Protein AF-A0A952A5R3-F1 (afdb_monomer)

Sequence (188 aa):
AKGGTLPVLATLTRREAAPGATFRYRTPIADAAAWVLRRATGRSLASLVAEHVWEPAGCGDPAHFLLDTGGHEIAGSGLNATARDLARLARFVMAGGPVAEALIAGGDRALFAAGAAGMRPDHSYRGFWWVDHAPPALMAMGVYGQRLHIEPESDLAIIRLASTPLPSNIAGEPLHARAFAALRAHLG

Mean predicted aligned error: 3.86 Å

Solvent-accessible surface area (backbone atoms only — not comparable to full-atom values): 10786 Å² total; per-residue (Å²): 96,90,60,13,67,63,63,60,58,71,67,63,86,77,72,96,66,63,90,87,68,54,39,76,95,55,58,67,56,42,35,51,52,44,50,50,52,26,70,76,67,77,45,56,62,68,59,51,43,37,66,75,45,36,52,76,27,64,41,79,74,89,62,47,62,41,60,37,77,50,73,44,66,35,60,57,78,23,72,45,70,54,66,67,38,53,47,30,44,47,51,43,48,58,74,43,55,76,67,36,51,51,43,74,70,34,32,62,45,67,37,26,42,74,40,45,64,88,76,56,82,67,32,21,53,33,99,87,28,41,21,41,64,82,72,60,29,45,32,43,80,42,56,15,54,27,36,42,38,37,25,63,91,72,77,41,71,49,73,39,85,58,79,52,95,51,85,47,55,74,86,48,46,71,56,51,53,53,53,50,52,52,50,48,71,71,78,110

Structure (mmCIF, N/CA/C/O backbone):
data_AF-A0A952A5R3-F1
#
_entry.id   AF-A0A952A5R3-F1
#
loop_
_atom_site.group_PDB
_atom_site.id
_atom_site.type_symbol
_atom_site.label_atom_id
_atom_site.label_alt_id
_atom_site.label_comp_id
_atom_site.label_asym_id
_atom_site.label_entity_id
_atom_site.label_seq_id
_atom_site.pdbx_PDB_ins_code
_atom_site.Cartn_x
_atom_site.Cartn_y
_atom_site.Cartn_z
_atom_site.occupancy
_atom_site.B_iso_or_equiv
_atom_site.auth_seq_id
_atom_site.auth_comp_id
_atom_site.auth_asym_id
_atom_site.auth_atom_id
_atom_site.pdbx_PDB_model_num
ATOM 1 N N . ALA A 1 1 ? -2.919 -2.960 21.590 1.00 66.81 1 ALA A N 1
ATOM 2 C CA . ALA A 1 1 ? -3.204 -2.194 22.824 1.00 66.81 1 ALA A CA 1
ATOM 3 C C . ALA A 1 1 ? -4.673 -2.362 23.167 1.00 66.81 1 ALA A C 1
ATOM 5 O O . ALA A 1 1 ? -5.442 -2.501 22.233 1.00 66.81 1 ALA A O 1
ATOM 6 N N . LYS A 1 2 ? -5.074 -2.368 24.446 1.00 80.31 2 LYS A N 1
ATOM 7 C CA . LYS A 1 2 ? -6.486 -2.558 24.833 1.00 80.31 2 LYS A CA 1
ATOM 8 C C . LYS A 1 2 ? -7.389 -1.576 24.069 1.00 80.31 2 LYS A C 1
ATOM 10 O O . LYS A 1 2 ? -7.146 -0.375 24.109 1.00 80.31 2 LYS A O 1
ATOM 15 N N . GLY A 1 3 ? -8.394 -2.097 23.365 1.00 84.38 3 GLY A N 1
ATOM 16 C CA . GLY A 1 3 ? -9.291 -1.293 22.526 1.00 84.38 3 GLY A CA 1
ATOM 17 C C . GLY A 1 3 ? -8.767 -0.962 21.121 1.00 84.38 3 GLY A C 1
ATOM 18 O O . GLY A 1 3 ? -9.439 -0.236 20.398 1.00 84.38 3 GLY A O 1
ATOM 19 N N . GLY A 1 4 ? -7.609 -1.495 20.720 1.00 88.31 4 GLY A N 1
ATOM 20 C CA . GLY A 1 4 ? -7.095 -1.383 19.354 1.00 88.31 4 GLY A CA 1
ATOM 21 C C . GLY A 1 4 ? -6.003 -0.332 19.147 1.00 88.31 4 GLY A C 1
ATOM 22 O O . GLY A 1 4 ? -5.417 0.172 20.108 1.00 88.31 4 GLY A O 1
ATOM 23 N N . THR A 1 5 ? -5.696 -0.019 17.885 1.00 87.94 5 THR A N 1
ATOM 24 C CA . THR A 1 5 ? -4.673 0.987 17.516 1.00 87.94 5 THR A CA 1
ATOM 25 C C . THR A 1 5 ? -5.172 2.418 17.736 1.00 87.94 5 THR A C 1
ATOM 27 O O . THR A 1 5 ? -4.411 3.295 18.151 1.00 87.94 5 THR A O 1
ATOM 30 N N . LEU A 1 6 ? -6.466 2.664 17.518 1.00 86.94 6 LEU A N 1
ATOM 31 C CA . LEU A 1 6 ? -7.051 4.005 17.565 1.00 86.94 6 LEU A CA 1
ATOM 32 C C . LEU A 1 6 ? -6.909 4.709 18.929 1.00 86.94 6 LEU A C 1
ATOM 34 O O . LEU A 1 6 ? -6.484 5.867 18.929 1.00 86.94 6 LEU A O 1
ATOM 38 N N . PRO A 1 7 ? -7.196 4.072 20.087 1.00 90.06 7 PRO A N 1
ATOM 39 C CA . PRO A 1 7 ? -7.012 4.731 21.379 1.00 90.06 7 PRO A CA 1
ATOM 40 C C . PRO A 1 7 ? -5.574 5.203 21.598 1.00 90.06 7 PRO A C 1
ATOM 42 O O . PRO A 1 7 ? -5.361 6.274 22.152 1.00 90.06 7 PRO A O 1
ATOM 45 N N . VAL A 1 8 ? -4.587 4.443 21.113 1.00 90.06 8 VAL A N 1
ATOM 46 C CA . VAL A 1 8 ? -3.170 4.818 21.207 1.00 90.06 8 VAL A CA 1
ATOM 47 C C . VAL A 1 8 ? -2.876 6.023 20.323 1.00 90.06 8 VAL A C 1
ATOM 49 O O . VAL A 1 8 ? -2.263 6.979 20.792 1.00 90.06 8 VAL A O 1
ATOM 52 N N . LEU A 1 9 ? -3.357 6.022 19.076 1.00 88.94 9 LEU A N 1
ATOM 53 C CA . LEU A 1 9 ? -3.197 7.157 18.164 1.00 88.94 9 LEU A CA 1
ATOM 54 C C . LEU A 1 9 ? -3.800 8.445 18.732 1.00 88.94 9 LEU A C 1
ATOM 56 O O . LEU A 1 9 ? -3.192 9.503 18.606 1.00 88.94 9 LEU A O 1
ATOM 60 N N . ALA A 1 10 ? -4.942 8.351 19.415 1.00 88.81 10 ALA A N 1
ATOM 61 C CA . ALA A 1 10 ? -5.590 9.491 20.059 1.00 88.81 10 ALA A CA 1
ATOM 62 C C . ALA A 1 10 ? -4.768 10.102 21.211 1.00 88.81 10 ALA A C 1
ATOM 64 O O . ALA A 1 10 ? -4.953 11.273 21.533 1.00 88.81 10 ALA A O 1
ATOM 65 N N . THR A 1 11 ? -3.838 9.351 21.815 1.00 92.00 11 THR A N 1
ATOM 66 C CA . THR A 1 11 ? -2.936 9.886 22.854 1.00 92.00 11 THR A CA 1
ATOM 67 C C . THR A 1 11 ? -1.727 10.645 22.298 1.00 92.00 11 THR A C 1
ATOM 69 O O . THR A 1 11 ? -1.002 11.290 23.058 1.00 92.00 11 THR A O 1
ATOM 72 N N . LEU A 1 12 ? -1.484 10.593 20.984 1.00 90.81 12 LEU A N 1
ATOM 73 C CA . LEU A 1 12 ? -0.344 11.261 20.360 1.00 90.81 12 LEU A CA 1
ATOM 74 C C . LEU A 1 12 ? -0.614 12.765 20.224 1.00 90.81 12 LEU A C 1
ATOM 76 O O . LEU A 1 12 ? -1.294 13.215 19.307 1.00 90.81 12 LEU A O 1
ATOM 80 N N . THR A 1 13 ? -0.039 13.560 21.126 1.00 91.88 13 THR A N 1
ATOM 81 C CA . THR A 1 13 ? -0.240 15.022 21.178 1.00 91.88 13 THR A CA 1
ATOM 82 C C . THR A 1 13 ? 0.915 15.833 20.593 1.00 91.88 13 THR A C 1
ATOM 84 O O . THR A 1 13 ? 0.794 17.043 20.408 1.00 91.88 13 THR A O 1
ATOM 87 N N . ARG A 1 14 ? 2.046 15.188 20.283 1.00 92.62 14 ARG A N 1
ATOM 88 C CA . ARG A 1 14 ? 3.244 15.840 19.737 1.00 92.62 14 ARG A CA 1
ATOM 89 C C . ARG A 1 14 ? 3.467 15.448 18.283 1.00 92.62 14 ARG A C 1
ATOM 91 O O . ARG A 1 14 ? 3.357 14.279 17.919 1.00 92.62 14 ARG A O 1
ATOM 98 N N . ARG A 1 15 ? 3.834 16.432 17.462 1.00 89.81 15 ARG A N 1
ATOM 99 C CA . ARG A 1 15 ? 4.236 16.235 16.066 1.00 89.81 15 ARG A CA 1
ATOM 100 C C . ARG A 1 15 ? 5.755 16.326 15.971 1.00 89.81 15 ARG A C 1
ATOM 102 O O . ARG A 1 15 ? 6.342 17.236 16.540 1.00 89.81 15 ARG A O 1
ATOM 109 N N . GLU A 1 16 ? 6.369 15.388 15.253 1.00 88.69 16 GLU A N 1
ATOM 110 C CA . GLU A 1 16 ? 7.807 15.439 14.932 1.00 88.69 16 GLU A CA 1
ATOM 111 C C . GLU A 1 16 ? 8.102 16.570 13.934 1.00 88.69 16 GLU A C 1
ATOM 113 O O . GLU A 1 16 ? 9.114 17.248 14.051 1.00 88.69 16 GLU A O 1
ATOM 118 N N . ALA A 1 17 ? 7.196 16.794 12.976 1.00 90.06 17 ALA A N 1
ATOM 119 C CA . ALA A 1 17 ? 7.296 17.831 11.953 1.00 90.06 17 ALA A CA 1
ATOM 120 C C . ALA A 1 17 ? 5.899 18.301 11.506 1.00 90.06 17 ALA A C 1
ATOM 122 O O . ALA A 1 17 ? 4.886 17.646 11.786 1.00 90.06 17 ALA A O 1
ATOM 123 N N . ALA A 1 18 ? 5.839 19.432 10.798 1.00 92.19 18 ALA A N 1
ATOM 124 C CA . ALA A 1 18 ? 4.610 19.904 10.166 1.00 92.19 18 ALA A CA 1
ATOM 125 C C . ALA A 1 18 ? 4.124 18.923 9.072 1.00 92.19 18 ALA A C 1
ATOM 127 O O . ALA A 1 18 ? 4.949 18.258 8.435 1.00 92.19 18 ALA A O 1
ATOM 128 N N . PRO A 1 19 ? 2.801 18.812 8.827 1.00 90.75 19 PRO A N 1
ATOM 129 C CA . PRO A 1 19 ? 2.280 18.040 7.701 1.00 90.75 19 PRO A CA 1
ATOM 130 C C . PRO A 1 19 ? 2.924 18.474 6.382 1.00 90.75 19 PRO A C 1
ATOM 132 O O . PRO A 1 19 ? 3.017 19.665 6.106 1.00 90.75 19 PRO A O 1
ATOM 135 N N . GLY A 1 20 ? 3.376 17.506 5.585 1.00 90.19 20 GLY A N 1
ATOM 136 C CA . GLY A 1 20 ? 4.021 17.773 4.298 1.00 90.19 20 GLY A CA 1
ATOM 137 C C . GLY A 1 20 ? 5.481 18.226 4.378 1.00 90.19 20 GLY A C 1
ATOM 138 O O . GLY A 1 20 ? 6.060 18.479 3.337 1.00 90.19 20 GLY A O 1
ATOM 139 N N . ALA A 1 21 ? 6.102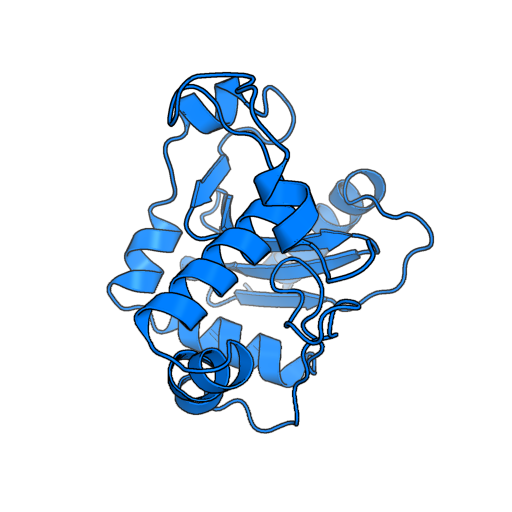 18.305 5.561 1.00 91.75 21 ALA A N 1
ATOM 140 C CA . ALA A 1 21 ? 7.500 18.743 5.674 1.00 91.75 21 ALA A CA 1
ATOM 141 C C . ALA A 1 21 ? 8.532 17.636 5.381 1.00 91.75 21 ALA A C 1
ATOM 143 O O . ALA A 1 21 ? 9.646 17.922 4.955 1.00 91.75 21 ALA A O 1
ATOM 144 N N . THR A 1 22 ? 8.203 16.369 5.646 1.00 90.94 22 THR A N 1
ATOM 145 C CA . THR A 1 22 ? 9.102 15.230 5.407 1.00 90.94 22 THR A CA 1
ATOM 146 C C . THR A 1 22 ? 8.314 13.931 5.270 1.00 90.94 22 THR A C 1
ATOM 148 O O . THR A 1 22 ? 7.238 13.781 5.860 1.00 90.94 22 THR A O 1
ATOM 151 N N . PHE A 1 23 ? 8.847 12.974 4.513 1.00 92.25 23 PHE A N 1
ATOM 152 C CA . PHE A 1 23 ? 8.293 11.628 4.439 1.00 92.25 23 PHE A CA 1
ATOM 153 C C . PHE A 1 23 ? 8.737 10.758 5.628 1.00 92.25 23 PHE A C 1
ATOM 155 O O . PHE A 1 23 ? 9.918 10.656 5.953 1.00 92.25 23 PHE A O 1
ATOM 162 N N . ARG A 1 24 ? 7.785 10.061 6.257 1.00 91.62 24 ARG A N 1
ATOM 163 C CA . ARG A 1 24 ? 8.054 9.026 7.266 1.00 91.62 24 ARG A CA 1
ATOM 164 C C . ARG A 1 24 ? 7.069 7.882 7.093 1.00 91.62 24 ARG A C 1
ATOM 166 O O . ARG A 1 24 ? 5.867 8.069 7.279 1.00 91.62 24 ARG A O 1
ATOM 173 N N . TYR A 1 25 ? 7.575 6.687 6.803 1.00 91.69 25 TYR A N 1
ATOM 174 C CA . TYR A 1 25 ? 6.736 5.496 6.782 1.00 91.69 25 TYR A CA 1
ATOM 175 C C . TYR A 1 25 ? 6.313 5.126 8.207 1.00 91.69 25 TYR A C 1
ATOM 177 O O . TYR A 1 25 ? 7.153 4.880 9.074 1.00 91.69 25 TYR A O 1
ATOM 185 N N . ARG A 1 26 ? 5.003 5.093 8.459 1.00 91.94 26 ARG A N 1
ATOM 186 C CA . ARG A 1 26 ? 4.422 4.706 9.748 1.00 91.94 26 ARG A CA 1
ATOM 187 C C . ARG A 1 26 ? 3.173 3.872 9.497 1.00 91.94 26 ARG A C 1
ATOM 189 O O . ARG A 1 26 ? 2.146 4.420 9.104 1.00 91.94 26 ARG A O 1
ATOM 196 N N . THR A 1 27 ? 3.247 2.569 9.769 1.00 92.75 27 THR A N 1
ATOM 197 C CA . THR A 1 27 ? 2.128 1.624 9.590 1.00 92.75 27 THR A CA 1
ATOM 198 C C . THR A 1 27 ? 0.797 2.125 10.174 1.00 92.75 27 THR A C 1
ATOM 200 O O . THR A 1 27 ? -0.202 2.057 9.459 1.00 92.75 27 THR A O 1
ATOM 203 N N . PRO A 1 28 ? 0.749 2.734 11.381 1.00 92.94 28 PRO A N 1
ATOM 204 C CA . PRO A 1 28 ? -0.518 3.193 11.960 1.00 92.94 28 PRO A CA 1
ATOM 205 C C . PRO A 1 28 ? -1.239 4.306 11.180 1.00 92.94 28 PRO A C 1
ATOM 207 O O . PRO A 1 28 ? -2.403 4.583 11.456 1.00 92.94 28 PRO A O 1
ATOM 210 N N . ILE A 1 29 ? -0.585 4.960 10.207 1.00 93.69 29 ILE A N 1
ATOM 211 C CA . ILE A 1 29 ? -1.252 5.933 9.324 1.00 93.69 29 ILE A CA 1
ATOM 212 C C . ILE A 1 29 ? -2.307 5.236 8.452 1.00 93.69 29 ILE A C 1
ATOM 214 O O . ILE A 1 29 ? -3.365 5.815 8.210 1.00 93.69 29 ILE A O 1
ATOM 218 N N . ALA A 1 30 ? -2.061 3.994 8.022 1.00 95.75 30 ALA A N 1
ATOM 219 C CA . ALA A 1 30 ? -3.050 3.214 7.279 1.00 95.75 30 ALA A CA 1
ATOM 220 C C . ALA A 1 30 ? -4.274 2.889 8.153 1.00 95.75 30 ALA A C 1
ATOM 222 O O . ALA A 1 30 ? -5.407 3.040 7.702 1.00 95.75 30 ALA A O 1
ATOM 223 N N . ASP A 1 31 ? -4.057 2.537 9.424 1.00 95.00 31 ASP A N 1
ATOM 224 C CA . ASP A 1 31 ? -5.147 2.278 10.375 1.00 95.00 31 ASP A CA 1
ATOM 225 C C . ASP A 1 31 ? -5.967 3.551 10.652 1.00 95.00 31 ASP A C 1
ATOM 227 O O . ASP A 1 31 ? -7.197 3.510 10.702 1.00 95.00 31 ASP A O 1
ATOM 231 N N . ALA A 1 32 ? -5.308 4.711 10.762 1.00 94.56 32 ALA A N 1
ATOM 232 C CA . ALA A 1 32 ? -5.989 6.000 10.886 1.00 94.56 32 ALA A CA 1
ATOM 233 C C . ALA A 1 32 ? -6.840 6.328 9.645 1.00 94.56 32 ALA A C 1
ATOM 235 O O . ALA A 1 32 ? -7.977 6.781 9.783 1.00 94.56 32 ALA A O 1
ATOM 236 N N . ALA A 1 33 ? -6.320 6.076 8.439 1.00 95.94 33 ALA A N 1
ATOM 237 C CA . ALA A 1 33 ? -7.057 6.280 7.191 1.00 95.94 33 ALA A CA 1
ATOM 238 C C . ALA A 1 33 ? -8.279 5.353 7.092 1.00 95.94 33 ALA A C 1
ATOM 240 O O . ALA A 1 33 ? -9.376 5.810 6.769 1.00 95.94 33 ALA A O 1
ATOM 241 N N . ALA A 1 34 ? -8.125 4.075 7.449 1.00 95.62 34 ALA A N 1
ATOM 242 C CA . ALA A 1 34 ? -9.242 3.141 7.538 1.00 95.62 34 ALA A CA 1
ATOM 243 C C . ALA A 1 34 ? -10.296 3.603 8.550 1.00 95.62 34 ALA A C 1
ATOM 245 O O . ALA A 1 34 ? -11.493 3.522 8.278 1.00 95.62 34 ALA A O 1
ATOM 246 N N . TRP A 1 35 ? -9.879 4.150 9.693 1.00 94.12 35 TRP A N 1
ATOM 247 C CA . TRP A 1 35 ? -10.816 4.706 10.662 1.00 94.12 35 TRP A CA 1
ATOM 248 C C . TRP A 1 35 ? -11.599 5.904 10.108 1.00 94.12 35 TRP A C 1
ATOM 250 O O . TRP A 1 35 ? -12.815 5.967 10.297 1.00 94.12 35 TRP A O 1
ATOM 260 N N . VAL A 1 36 ? -10.946 6.813 9.374 1.00 95.88 36 VAL A N 1
ATOM 261 C CA . VAL A 1 36 ? -11.625 7.924 8.682 1.00 95.88 36 VAL A CA 1
ATOM 262 C C . VAL A 1 36 ? -12.672 7.395 7.702 1.00 95.88 36 VAL A C 1
ATOM 264 O O . VAL A 1 36 ? -13.814 7.847 7.748 1.00 95.88 36 VAL A O 1
ATOM 267 N N . LEU A 1 37 ? -12.328 6.400 6.879 1.00 96.75 37 LEU A N 1
ATOM 268 C CA . LEU A 1 37 ? -13.266 5.767 5.946 1.00 96.75 37 LEU A CA 1
ATOM 269 C C . LEU A 1 37 ? -14.470 5.164 6.673 1.00 96.75 37 LEU A C 1
ATOM 271 O O . LEU A 1 37 ? -15.614 5.438 6.310 1.00 96.75 37 LEU A O 1
ATOM 275 N N . ARG A 1 38 ? -14.230 4.402 7.745 1.00 95.00 38 ARG A N 1
ATOM 276 C CA . ARG A 1 38 ? -15.299 3.809 8.558 1.00 95.00 38 ARG A CA 1
ATOM 277 C C . ARG A 1 38 ? -16.218 4.876 9.150 1.00 95.00 38 ARG A C 1
ATOM 279 O O . ARG A 1 38 ? -17.435 4.733 9.111 1.00 95.00 38 ARG A O 1
ATOM 286 N N . ARG A 1 39 ? -15.656 5.964 9.687 1.00 95.19 39 ARG A N 1
ATOM 287 C CA . ARG A 1 39 ? -16.431 7.070 10.275 1.00 95.19 39 ARG A CA 1
ATOM 288 C C . ARG A 1 39 ? -17.225 7.855 9.236 1.00 95.19 39 ARG A C 1
ATOM 290 O O . ARG A 1 39 ? -18.342 8.255 9.540 1.00 95.19 39 ARG A O 1
ATOM 297 N N . ALA A 1 40 ? -16.658 8.078 8.055 1.00 98.25 40 ALA A N 1
ATOM 298 C CA . ALA A 1 40 ? -17.299 8.834 6.985 1.00 98.25 40 ALA A CA 1
ATOM 299 C C . ALA A 1 40 ? -18.433 8.053 6.305 1.00 98.25 40 ALA A C 1
ATOM 301 O O . ALA A 1 40 ? -19.407 8.652 5.863 1.00 98.25 40 ALA A O 1
ATOM 302 N N . THR A 1 41 ? -18.312 6.726 6.224 1.00 97.88 41 THR A N 1
ATOM 303 C CA . THR A 1 41 ? -19.250 5.870 5.475 1.00 97.88 41 THR A CA 1
ATOM 304 C C . THR A 1 41 ? -20.206 5.074 6.361 1.00 97.88 41 THR A C 1
ATOM 306 O O . THR A 1 41 ? -21.212 4.574 5.871 1.00 97.88 41 THR A O 1
ATOM 309 N N . GLY A 1 42 ? -19.888 4.893 7.647 1.00 97.38 42 GLY A N 1
ATOM 310 C CA . GLY A 1 42 ? -20.604 3.971 8.534 1.00 97.38 42 GLY A CA 1
ATOM 311 C C . GLY A 1 42 ? -20.360 2.487 8.225 1.00 97.38 42 GLY A C 1
ATOM 312 O O . GLY A 1 42 ? -21.008 1.628 8.818 1.00 97.38 42 GLY A O 1
ATOM 313 N N . ARG A 1 43 ? -19.437 2.170 7.311 1.00 97.75 43 ARG A N 1
ATOM 314 C CA . ARG A 1 43 ? -19.169 0.812 6.820 1.00 97.75 43 ARG A CA 1
ATOM 315 C C . ARG A 1 43 ? -17.844 0.269 7.335 1.00 97.75 43 ARG A C 1
ATOM 317 O O . ARG A 1 43 ? -16.966 1.032 7.723 1.00 97.75 43 ARG A O 1
ATOM 324 N N . SER A 1 44 ? -17.686 -1.055 7.342 1.00 96.56 44 SER A N 1
ATOM 325 C CA . SER A 1 44 ? -16.416 -1.702 7.694 1.00 96.56 44 SER A CA 1
ATOM 326 C C . SER A 1 44 ? -15.381 -1.530 6.578 1.00 96.56 44 SER A C 1
ATOM 328 O O . SER A 1 44 ? -15.757 -1.417 5.406 1.00 96.56 44 SER A O 1
ATOM 330 N N . LEU A 1 45 ? -14.084 -1.553 6.914 1.00 97.31 45 LEU A N 1
ATOM 331 C CA . LEU A 1 45 ? -13.030 -1.476 5.898 1.00 97.31 45 LEU A CA 1
ATOM 332 C C . LEU A 1 45 ? -13.131 -2.668 4.945 1.00 97.31 45 LEU A C 1
ATOM 334 O O . LEU A 1 45 ? -13.037 -2.478 3.736 1.00 97.31 45 LEU A O 1
ATOM 338 N N . ALA A 1 46 ? -13.382 -3.868 5.478 1.00 97.31 46 ALA A N 1
ATOM 339 C CA . ALA A 1 46 ? -13.527 -5.071 4.664 1.00 97.31 46 ALA A CA 1
ATOM 340 C C . ALA A 1 46 ? -14.634 -4.910 3.606 1.00 97.31 46 ALA A C 1
ATOM 342 O O . ALA A 1 46 ? -14.424 -5.263 2.451 1.00 97.31 46 ALA A O 1
ATOM 343 N N . SER A 1 47 ? -15.778 -4.314 3.970 1.00 97.44 47 SER A N 1
ATOM 344 C CA . SER A 1 47 ? -16.882 -4.099 3.025 1.00 97.44 47 SER A CA 1
ATOM 345 C C . SER A 1 47 ? -16.563 -3.059 1.947 1.00 97.44 47 SER A C 1
ATOM 347 O O . SER A 1 47 ? -16.994 -3.216 0.811 1.00 97.44 47 SER A O 1
ATOM 349 N N . LEU A 1 48 ? -15.807 -2.010 2.289 1.00 98.12 48 LEU A N 1
ATOM 350 C CA . LEU A 1 48 ? -15.382 -0.988 1.328 1.00 98.12 48 LEU A CA 1
ATOM 351 C C . LEU A 1 48 ? -14.338 -1.545 0.358 1.00 98.12 48 LEU A C 1
ATOM 353 O O . LEU A 1 48 ? -14.401 -1.273 -0.836 1.00 98.12 48 LEU A O 1
ATOM 357 N N . VAL A 1 49 ? -13.390 -2.339 0.864 1.00 97.06 49 VAL A N 1
ATOM 358 C CA . VAL A 1 49 ? -12.393 -3.023 0.033 1.00 97.06 49 VAL A CA 1
ATOM 359 C C . VAL A 1 49 ? -13.068 -4.044 -0.876 1.00 97.06 49 VAL A C 1
ATOM 361 O O . VAL A 1 49 ? -12.711 -4.101 -2.046 1.00 97.06 49 VAL A O 1
ATOM 364 N N . ALA A 1 50 ? -14.050 -4.803 -0.379 1.00 97.44 50 ALA A N 1
ATOM 365 C CA . ALA A 1 50 ? -14.805 -5.753 -1.191 1.00 97.44 50 ALA A CA 1
ATOM 366 C C . ALA A 1 50 ? -15.459 -5.067 -2.402 1.00 97.44 50 ALA A C 1
ATOM 368 O O . ALA A 1 50 ? -15.136 -5.406 -3.536 1.00 97.44 50 ALA A O 1
ATOM 369 N N . GLU A 1 51 ? -16.277 -4.040 -2.159 1.00 97.38 51 GLU A N 1
ATOM 370 C CA . GLU A 1 51 ? -17.050 -3.361 -3.207 1.00 97.38 51 GLU A CA 1
ATOM 371 C C . GLU A 1 51 ? -16.186 -2.553 -4.181 1.00 97.38 51 GLU A C 1
ATOM 373 O O . GLU A 1 51 ? -16.424 -2.565 -5.384 1.00 97.38 51 GLU A O 1
ATOM 378 N N . HIS A 1 52 ? -15.200 -1.805 -3.679 1.00 95.62 52 HIS A N 1
ATOM 379 C CA . HIS A 1 52 ? -14.489 -0.824 -4.507 1.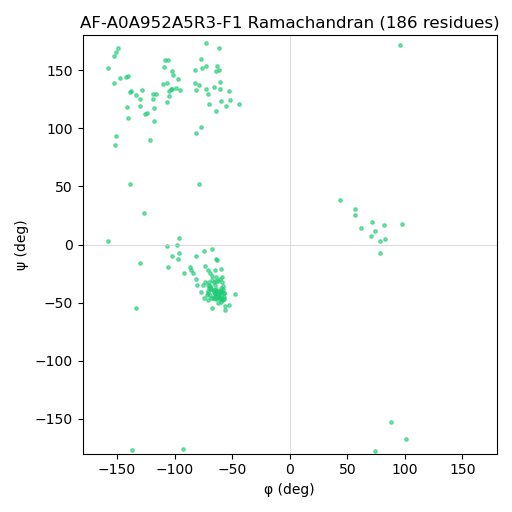00 95.62 52 HIS A CA 1
ATOM 380 C C . HIS A 1 52 ? -13.173 -1.339 -5.090 1.00 95.62 52 HIS A C 1
A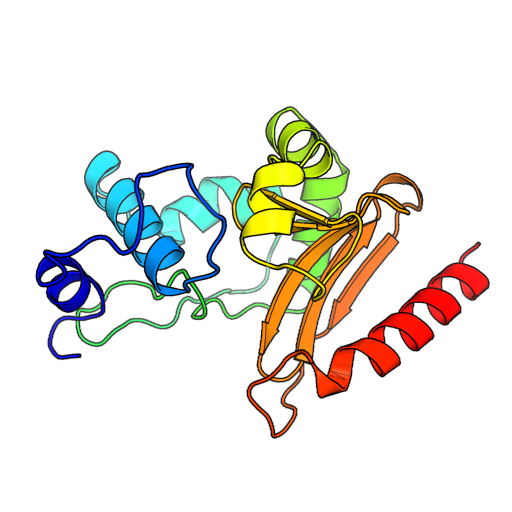TOM 382 O O . HIS A 1 52 ? -12.598 -0.676 -5.952 1.00 95.62 52 HIS A O 1
ATOM 388 N N . VAL A 1 53 ? -12.667 -2.478 -4.611 1.00 95.25 53 VAL A N 1
ATOM 389 C CA . VAL A 1 53 ? -11.357 -3.003 -5.021 1.00 95.25 53 VAL A CA 1
ATOM 390 C C . VAL A 1 53 ? -11.420 -4.490 -5.349 1.00 95.25 53 VAL A C 1
ATOM 392 O O . VAL A 1 53 ? -11.032 -4.874 -6.444 1.00 95.25 53 VAL A O 1
ATOM 395 N N . TRP A 1 54 ? -11.903 -5.329 -4.430 1.00 97.38 54 TRP A N 1
ATOM 396 C CA . TRP A 1 54 ? -11.825 -6.787 -4.548 1.00 97.38 54 TRP A CA 1
ATOM 397 C C . TRP A 1 54 ? -12.699 -7.318 -5.686 1.00 97.38 54 TRP A C 1
ATOM 399 O O . TRP A 1 54 ? -12.197 -7.976 -6.596 1.00 97.38 54 TRP A O 1
ATOM 409 N N . GLU A 1 55 ? -13.990 -6.984 -5.670 1.00 97.12 55 GLU A N 1
ATOM 410 C CA . GLU A 1 55 ? -14.947 -7.415 -6.690 1.00 97.12 55 GLU A CA 1
ATOM 411 C C . GLU A 1 55 ? -14.644 -6.788 -8.064 1.00 97.12 55 GLU A C 1
ATOM 413 O O . GLU A 1 55 ? -14.573 -7.543 -9.036 1.00 97.12 55 GLU A O 1
ATOM 418 N N . PRO A 1 56 ? -14.358 -5.471 -8.192 1.00 96.56 56 PRO A N 1
ATOM 419 C CA . PRO A 1 56 ? -13.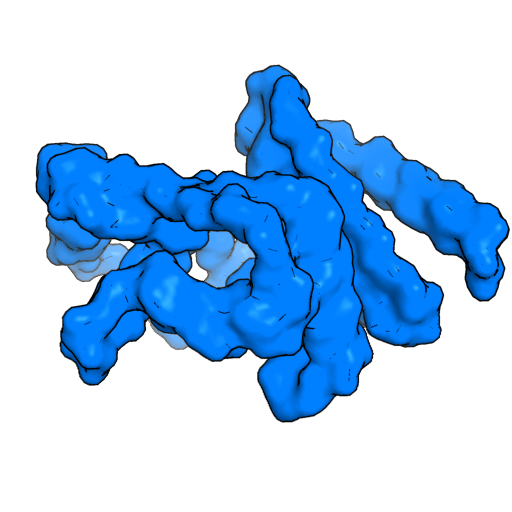979 -4.878 -9.478 1.00 96.56 56 PRO A CA 1
ATOM 420 C C . PRO A 1 56 ? -12.683 -5.443 -10.067 1.00 96.56 56 PRO A C 1
ATOM 422 O O . PRO A 1 56 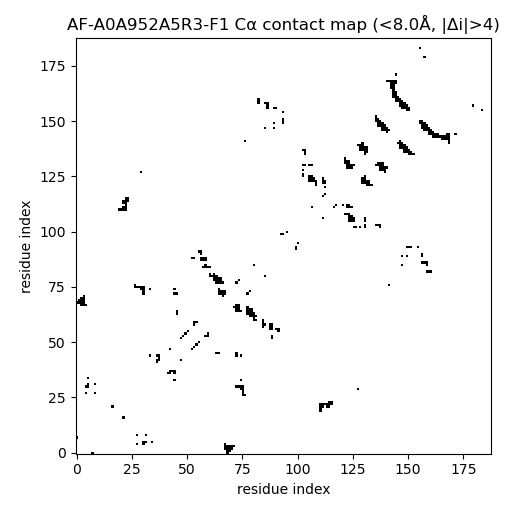? -12.553 -5.528 -11.286 1.00 96.56 56 PRO A O 1
ATOM 425 N N . ALA A 1 57 ? -11.733 -5.863 -9.223 1.00 97.19 57 ALA A N 1
ATOM 426 C CA . ALA A 1 57 ? -10.520 -6.540 -9.675 1.00 97.19 57 ALA A CA 1
ATOM 427 C C . ALA A 1 57 ? -10.765 -7.997 -10.112 1.00 97.19 57 ALA A C 1
ATOM 429 O O . ALA A 1 57 ? -9.847 -8.652 -10.609 1.00 97.19 57 ALA A O 1
ATOM 430 N N . GLY A 1 58 ? -11.981 -8.525 -9.933 1.00 97.88 58 GLY A N 1
ATOM 431 C CA . GLY A 1 58 ? -12.324 -9.913 -10.227 1.00 97.88 58 GLY A CA 1
ATOM 432 C C . GLY A 1 58 ? -11.708 -10.912 -9.245 1.00 97.88 58 GLY A C 1
ATOM 433 O O . GLY A 1 58 ? -11.573 -12.092 -9.582 1.00 97.88 58 GLY A O 1
ATOM 434 N N . CYS A 1 59 ? -11.294 -10.455 -8.059 1.00 98.12 59 CYS A N 1
ATOM 435 C CA . CYS A 1 59 ? -10.810 -11.332 -7.002 1.00 98.12 59 CYS A CA 1
ATOM 436 C C . CYS A 1 59 ? -11.952 -12.225 -6.508 1.00 98.12 59 CYS A C 1
ATOM 438 O O . CYS A 1 59 ? -13.074 -11.760 -6.311 1.00 98.12 59 CYS A O 1
ATOM 440 N N . GLY A 1 60 ? -11.673 -13.516 -6.332 1.00 92.19 60 GLY A N 1
ATOM 441 C CA . GLY A 1 60 ? -12.718 -14.520 -6.103 1.00 92.19 60 GLY A CA 1
ATOM 442 C C . GLY A 1 60 ? -12.481 -15.428 -4.905 1.00 92.19 60 GLY A C 1
ATOM 443 O O . GLY A 1 60 ? -13.422 -16.079 -4.453 1.00 92.19 60 GLY A O 1
ATOM 444 N N . ASP A 1 61 ? -11.256 -15.479 -4.380 1.00 95.56 61 ASP A N 1
ATOM 445 C CA . ASP A 1 61 ? -10.963 -16.239 -3.174 1.00 95.56 61 ASP A CA 1
ATOM 446 C C . ASP A 1 61 ? -11.339 -15.405 -1.930 1.00 95.56 61 ASP A C 1
ATOM 448 O O . ASP A 1 61 ? -11.256 -14.167 -1.940 1.00 95.56 61 ASP A O 1
ATOM 452 N N . PRO A 1 62 ? -11.730 -16.053 -0.817 1.00 93.50 62 PRO A N 1
ATOM 453 C CA . PRO A 1 62 ? -11.942 -15.353 0.442 1.00 93.50 62 PRO A CA 1
ATOM 454 C C . PRO A 1 62 ? -10.664 -14.652 0.924 1.00 93.50 62 PRO A C 1
ATOM 456 O O . PRO A 1 62 ? -9.637 -15.291 1.164 1.00 93.50 62 PRO A O 1
ATOM 459 N N . ALA A 1 63 ? -10.756 -13.342 1.142 1.00 96.69 63 ALA A N 1
ATOM 460 C CA . ALA A 1 63 ? -9.741 -12.545 1.821 1.00 96.69 63 ALA A CA 1
ATOM 461 C C . ALA A 1 63 ? -10.235 -12.108 3.201 1.00 96.69 63 ALA A C 1
ATOM 463 O O . ALA A 1 63 ? -11.435 -11.970 3.440 1.00 96.69 63 ALA A O 1
ATOM 464 N N . HIS A 1 64 ? -9.306 -11.889 4.128 1.00 96.75 64 HIS A N 1
ATOM 465 C CA . HIS A 1 64 ? -9.645 -11.489 5.489 1.00 96.75 64 HIS A CA 1
ATOM 466 C C . HIS A 1 64 ? -8.682 -10.445 6.033 1.00 96.75 64 HIS A C 1
ATOM 468 O O . HIS A 1 64 ? -7.480 -10.482 5.778 1.00 96.75 64 HIS A O 1
ATOM 474 N N . PHE A 1 65 ? -9.222 -9.532 6.835 1.00 97.88 65 PHE A N 1
ATOM 475 C CA . PHE A 1 65 ? -8.426 -8.652 7.673 1.00 97.88 65 PHE A CA 1
ATOM 476 C C . PHE A 1 65 ? -8.305 -9.243 9.072 1.00 97.88 65 PHE A C 1
ATOM 478 O O . PHE A 1 65 ? -9.303 -9.628 9.683 1.00 97.88 65 PHE A O 1
ATOM 485 N N . LEU A 1 66 ? -7.088 -9.256 9.608 1.00 97.31 66 LEU A N 1
ATOM 486 C CA . LEU A 1 66 ? -6.884 -9.406 11.042 1.00 97.31 66 LEU A CA 1
ATOM 487 C C . LEU A 1 66 ? -7.556 -8.242 11.771 1.00 97.31 66 LEU A C 1
ATOM 489 O O . LEU A 1 66 ? -7.481 -7.094 11.327 1.00 97.31 66 LEU A O 1
ATOM 493 N N . LEU A 1 67 ? -8.182 -8.549 12.904 1.00 96.00 67 LEU A N 1
ATOM 494 C CA . LEU A 1 67 ? -8.781 -7.551 13.777 1.00 96.00 67 LEU A CA 1
ATOM 495 C C . LEU A 1 67 ? -7.826 -7.208 14.918 1.00 96.00 67 LEU A C 1
ATOM 497 O O . LEU A 1 67 ? -7.149 -8.077 15.470 1.00 96.00 67 LEU A O 1
ATOM 501 N N . ASP A 1 68 ? -7.796 -5.937 15.297 1.00 93.81 68 ASP A N 1
ATOM 502 C CA . ASP A 1 68 ? -7.177 -5.515 16.539 1.00 93.81 68 ASP A CA 1
ATOM 503 C C . ASP A 1 68 ? -8.035 -5.928 17.749 1.00 93.81 68 ASP A C 1
ATOM 505 O O . ASP A 1 68 ? -9.163 -6.407 17.635 1.00 93.81 68 ASP A O 1
ATOM 509 N N . THR A 1 69 ? -7.515 -5.723 18.959 1.00 93.88 69 THR A N 1
ATOM 510 C CA . THR A 1 69 ? -8.233 -6.083 20.197 1.00 93.88 69 THR A CA 1
ATOM 511 C C . THR A 1 69 ? -9.488 -5.236 20.465 1.00 93.88 69 THR A C 1
ATOM 513 O O . THR A 1 69 ? -10.146 -5.438 21.480 1.00 93.88 69 THR A O 1
ATOM 516 N N . GLY A 1 70 ? -9.774 -4.234 19.631 1.00 91.62 70 GLY A N 1
ATOM 517 C CA . GLY A 1 70 ? -11.018 -3.466 19.635 1.00 91.62 70 GLY A CA 1
ATOM 518 C C . GLY A 1 70 ? -12.029 -3.946 18.588 1.00 91.62 70 GLY A C 1
ATOM 519 O O . GLY A 1 70 ? -13.106 -3.365 18.507 1.00 91.62 70 GLY A O 1
ATOM 520 N N . GLY A 1 71 ? -11.703 -4.975 17.797 1.00 92.56 71 GLY A N 1
ATOM 521 C CA . GLY A 1 71 ? -12.569 -5.512 16.746 1.00 92.56 71 GLY A CA 1
ATOM 522 C C . GLY A 1 71 ? -12.522 -4.733 15.428 1.00 92.56 71 GLY A C 1
ATOM 523 O O . GLY A 1 71 ? -13.423 -4.889 14.605 1.00 92.56 71 GLY A O 1
ATOM 524 N N . HIS A 1 72 ? -11.508 -3.889 15.215 1.00 92.00 72 HIS A N 1
ATOM 525 C CA . HIS A 1 72 ? -11.336 -3.131 13.972 1.00 92.00 72 HIS A CA 1
ATOM 526 C C . HIS A 1 72 ? -10.279 -3.781 13.081 1.00 92.00 72 HIS A C 1
ATOM 528 O O . HIS A 1 72 ? -9.297 -4.316 13.587 1.00 92.00 72 HIS A O 1
ATOM 534 N N . GLU A 1 73 ? -10.451 -3.721 11.761 1.00 96.38 73 GLU A N 1
ATOM 535 C CA . GLU A 1 73 ? -9.463 -4.238 10.815 1.00 96.38 73 GLU A CA 1
ATOM 536 C C . GLU A 1 73 ? -8.119 -3.517 10.965 1.00 96.38 73 GLU A C 1
ATOM 538 O O . GLU A 1 73 ? -8.056 -2.286 11.004 1.00 96.38 73 GLU A O 1
ATOM 543 N N . ILE A 1 74 ? -7.035 -4.291 10.989 1.00 96.31 74 ILE A N 1
ATOM 544 C CA . ILE A 1 74 ? -5.667 -3.777 10.918 1.00 96.31 74 ILE A CA 1
ATOM 545 C C . ILE A 1 74 ? -5.354 -3.510 9.443 1.00 96.31 74 ILE A C 1
ATOM 547 O O . ILE A 1 74 ? -4.969 -4.411 8.695 1.00 96.31 74 ILE A O 1
ATOM 551 N N . ALA A 1 75 ? -5.531 -2.267 9.009 1.00 96.19 75 ALA A N 1
ATOM 552 C CA . ALA A 1 75 ? -5.387 -1.871 7.613 1.00 96.19 75 ALA A CA 1
ATOM 553 C C . ALA A 1 75 ? -3.931 -1.927 7.139 1.00 96.19 75 ALA A C 1
ATOM 555 O O . ALA A 1 75 ? -3.661 -2.309 6.004 1.00 96.19 75 ALA A O 1
ATOM 556 N N . GLY A 1 76 ? -2.982 -1.565 8.008 1.00 95.12 76 GLY A N 1
ATOM 557 C CA . GLY A 1 76 ? -1.573 -1.443 7.621 1.00 95.12 76 GLY A CA 1
ATOM 558 C C . GLY A 1 76 ? -0.829 -2.764 7.403 1.00 95.12 76 GLY A C 1
ATOM 559 O O . GLY A 1 76 ? 0.236 -2.763 6.788 1.00 95.12 76 GLY A O 1
ATOM 560 N N . SER A 1 77 ? -1.338 -3.884 7.925 1.00 95.00 77 SER A N 1
ATOM 561 C CA . SER A 1 77 ? -0.629 -5.174 7.876 1.00 95.00 77 SER A CA 1
ATOM 562 C C . SER A 1 77 ? -1.515 -6.414 8.021 1.00 95.00 77 SER A C 1
ATOM 564 O O . SER A 1 77 ? -0.988 -7.516 8.136 1.00 95.00 77 SER A O 1
ATOM 566 N N . GLY A 1 78 ? -2.836 -6.256 8.115 1.00 96.31 78 GLY A N 1
ATOM 567 C CA . GLY A 1 78 ? -3.745 -7.336 8.500 1.00 96.31 78 GLY A CA 1
ATOM 568 C C . GLY A 1 78 ? -4.400 -8.078 7.341 1.00 96.31 78 GLY A C 1
ATOM 569 O O . GLY A 1 78 ? -5.091 -9.059 7.601 1.00 96.31 78 GLY A O 1
ATOM 570 N N . LEU A 1 79 ? -4.236 -7.630 6.094 1.00 97.69 79 LEU A N 1
ATOM 571 C CA . LEU A 1 79 ? -4.848 -8.296 4.945 1.00 97.69 79 LEU A CA 1
ATOM 572 C C . LEU A 1 79 ? -4.165 -9.639 4.667 1.00 97.69 79 LEU A C 1
ATOM 574 O O . LEU A 1 79 ? -2.949 -9.712 4.506 1.00 97.69 79 LEU A O 1
ATOM 578 N N . ASN A 1 80 ? -4.976 -10.677 4.532 1.00 98.00 80 ASN A N 1
ATOM 579 C CA . ASN A 1 80 ? -4.585 -11.996 4.068 1.00 98.00 80 ASN A CA 1
ATOM 580 C C . ASN A 1 80 ? -5.367 -12.308 2.794 1.00 98.00 80 ASN A C 1
ATOM 582 O O . ASN A 1 80 ? -6.592 -12.175 2.762 1.00 98.00 80 ASN A O 1
ATOM 586 N N . ALA A 1 81 ? -4.647 -12.727 1.761 1.00 98.00 81 ALA A N 1
ATOM 587 C CA . ALA A 1 81 ? -5.187 -13.015 0.443 1.00 98.00 81 ALA A CA 1
ATOM 588 C C . ALA A 1 81 ? -4.325 -14.053 -0.281 1.00 98.00 81 ALA A C 1
ATOM 590 O O . ALA A 1 81 ? -3.159 -14.264 0.065 1.00 98.00 81 ALA A O 1
ATOM 591 N N . THR A 1 82 ? -4.883 -14.679 -1.317 1.00 98.25 82 THR A N 1
ATOM 592 C CA . THR A 1 82 ? -4.127 -15.591 -2.176 1.00 98.25 82 THR A CA 1
ATOM 593 C C . THR A 1 82 ? -3.222 -14.808 -3.128 1.00 98.25 82 THR A C 1
ATOM 595 O O . THR A 1 82 ? -3.527 -13.688 -3.541 1.00 98.25 82 THR A O 1
ATOM 598 N N . ALA A 1 83 ? -2.100 -15.411 -3.535 1.00 98.00 83 ALA A N 1
ATOM 599 C CA . ALA A 1 83 ? -1.224 -14.796 -4.534 1.00 98.00 83 ALA A CA 1
ATOM 600 C C . ALA A 1 83 ? -1.943 -14.578 -5.881 1.00 98.00 83 ALA A C 1
ATOM 602 O O . ALA A 1 83 ? -1.637 -13.628 -6.596 1.00 98.00 83 ALA A O 1
ATOM 603 N N . ARG A 1 84 ? -2.921 -15.435 -6.209 1.00 98.12 84 ARG A N 1
ATOM 604 C CA . ARG A 1 84 ? -3.733 -15.334 -7.428 1.00 98.12 84 ARG A CA 1
ATOM 605 C C . ARG A 1 84 ? -4.599 -14.077 -7.424 1.00 98.12 84 ARG A C 1
ATOM 607 O O . ARG A 1 84 ? -4.615 -13.365 -8.421 1.00 98.12 84 ARG A O 1
ATOM 614 N N . ASP A 1 85 ? -5.278 -13.785 -6.321 1.00 98.38 85 ASP A N 1
ATOM 615 C CA . ASP A 1 85 ? -6.093 -12.574 -6.219 1.00 98.38 85 ASP A CA 1
ATOM 616 C C . ASP A 1 85 ? -5.245 -11.305 -6.143 1.00 98.38 85 ASP A C 1
ATOM 618 O O . ASP A 1 85 ? -5.585 -10.301 -6.758 1.00 98.38 85 ASP A O 1
ATOM 622 N N . LEU A 1 86 ? -4.075 -11.352 -5.502 1.00 98.44 86 LEU A N 1
ATOM 623 C CA . LEU A 1 86 ? -3.134 -10.230 -5.577 1.00 98.44 86 LEU A CA 1
ATOM 624 C C . LEU A 1 86 ? -2.612 -9.998 -7.007 1.00 98.44 86 LEU A C 1
ATOM 626 O O . LEU A 1 86 ? -2.376 -8.853 -7.386 1.00 98.44 86 LEU A O 1
ATOM 630 N N . ALA A 1 87 ? -2.483 -11.048 -7.827 1.00 98.06 87 ALA A N 1
ATOM 631 C CA . ALA A 1 87 ? -2.173 -10.901 -9.251 1.00 98.06 87 ALA A CA 1
ATOM 632 C C . ALA A 1 87 ? -3.338 -10.269 -10.032 1.00 98.06 87 ALA A C 1
ATOM 634 O O . ALA A 1 87 ? -3.107 -9.433 -10.902 1.00 98.06 87 ALA A O 1
ATOM 635 N N . ARG A 1 88 ? -4.591 -10.610 -9.705 1.00 98.25 88 ARG A N 1
ATOM 636 C CA . ARG A 1 88 ? -5.780 -9.957 -10.281 1.00 98.25 88 ARG A CA 1
ATOM 637 C C . ARG A 1 88 ? -5.855 -8.480 -9.902 1.00 98.25 88 ARG A C 1
ATOM 639 O O . ARG A 1 88 ? -6.038 -7.644 -10.780 1.00 98.25 88 ARG A O 1
ATOM 646 N N . LEU A 1 89 ? -5.588 -8.148 -8.638 1.00 97.38 89 LEU A N 1
ATOM 647 C CA . LEU A 1 89 ? -5.436 -6.766 -8.185 1.00 97.38 89 LEU A CA 1
ATOM 648 C C . LEU A 1 89 ? -4.332 -6.033 -8.961 1.00 97.38 89 LEU A C 1
ATOM 650 O O . LEU A 1 89 ? -4.526 -4.891 -9.366 1.00 97.38 89 LEU A O 1
ATOM 654 N N . ALA A 1 90 ? -3.193 -6.683 -9.217 1.00 97.62 90 ALA A N 1
ATOM 655 C CA . ALA A 1 90 ? -2.134 -6.094 -10.033 1.00 97.62 90 ALA A CA 1
ATOM 656 C C . ALA A 1 90 ? -2.610 -5.789 -11.462 1.00 97.62 90 ALA A C 1
ATOM 658 O O . ALA A 1 90 ? -2.380 -4.690 -11.959 1.00 97.62 90 ALA A O 1
ATOM 659 N N . ARG A 1 91 ? -3.325 -6.726 -12.103 1.00 96.94 91 ARG A N 1
ATOM 660 C CA . ARG A 1 91 ? -3.937 -6.509 -13.427 1.00 96.94 91 ARG A CA 1
ATOM 661 C C . ARG A 1 91 ? -4.962 -5.378 -13.398 1.00 96.94 91 ARG A C 1
ATOM 663 O O . ARG A 1 91 ? -4.981 -4.579 -14.324 1.00 96.94 91 ARG A O 1
ATOM 670 N N . PHE A 1 92 ? -5.764 -5.278 -12.341 1.00 96.06 92 PHE A N 1
ATOM 671 C CA . PHE A 1 92 ? -6.721 -4.187 -12.157 1.00 96.06 92 PHE A CA 1
ATOM 672 C C . PHE A 1 92 ? -6.026 -2.822 -12.072 1.00 96.06 92 PHE A C 1
ATOM 674 O O . PHE A 1 92 ? -6.454 -1.879 -12.727 1.00 96.06 92 PHE A O 1
ATOM 681 N N . VAL A 1 93 ? -4.913 -2.722 -11.339 1.00 95.44 93 VAL A N 1
ATOM 682 C CA . VAL A 1 93 ? -4.102 -1.493 -11.293 1.00 95.44 93 VAL A CA 1
ATOM 683 C C . VAL A 1 93 ? -3.474 -1.186 -12.659 1.00 95.44 93 VAL A C 1
ATOM 685 O O . VAL A 1 93 ? -3.493 -0.035 -13.086 1.00 95.44 93 VAL A O 1
ATOM 688 N N . MET A 1 94 ? -2.954 -2.192 -13.370 1.00 95.19 94 MET A N 1
ATOM 689 C CA . MET A 1 94 ? -2.365 -2.009 -14.709 1.00 95.19 94 MET A CA 1
ATOM 690 C C . MET A 1 94 ? -3.395 -1.663 -15.788 1.00 95.19 94 MET A C 1
ATOM 692 O O . MET A 1 94 ? -3.041 -1.012 -16.765 1.00 95.19 94 MET A O 1
ATOM 696 N N . ALA A 1 95 ? -4.667 -2.035 -15.607 1.00 94.50 95 ALA A N 1
ATOM 697 C CA . ALA A 1 95 ? -5.752 -1.625 -16.499 1.00 94.50 95 ALA A CA 1
ATOM 698 C C . ALA A 1 95 ? -5.977 -0.098 -16.504 1.00 94.50 95 ALA A C 1
ATOM 700 O O . ALA A 1 95 ? -6.635 0.420 -17.406 1.00 94.50 95 ALA A O 1
ATOM 701 N N . GLY A 1 96 ? -5.397 0.626 -15.540 1.00 92.06 96 GLY A N 1
ATOM 702 C CA . GLY A 1 96 ? -5.290 2.077 -15.568 1.00 92.06 96 GLY A CA 1
ATOM 703 C C . GLY A 1 96 ? -6.487 2.803 -14.956 1.00 92.06 96 GLY A C 1
ATOM 704 O O . GLY A 1 96 ? -7.153 2.321 -14.039 1.00 92.06 96 GLY A O 1
ATOM 705 N N . GLY A 1 97 ? -6.717 4.022 -15.440 1.00 92.44 97 GLY A N 1
ATOM 706 C CA . GLY A 1 97 ? -7.709 4.951 -14.913 1.00 92.44 97 GLY A CA 1
ATOM 707 C C . GLY A 1 97 ? -7.122 5.956 -13.915 1.00 92.44 97 GLY A C 1
ATOM 708 O O . GLY A 1 97 ? -5.977 5.816 -13.475 1.00 92.44 97 GLY A O 1
ATOM 709 N N . PRO A 1 98 ? -7.909 6.967 -13.502 1.00 94.31 98 PRO A N 1
ATOM 710 C CA . PRO A 1 98 ? -7.372 8.153 -12.830 1.00 94.31 98 PRO A CA 1
ATOM 711 C C . PRO A 1 98 ? -6.611 7.859 -11.530 1.00 94.31 98 PRO A C 1
ATOM 713 O O . PRO A 1 98 ? -5.657 8.554 -11.187 1.00 94.31 98 PRO A O 1
ATOM 716 N N . VAL A 1 99 ? -7.020 6.822 -10.790 1.00 91.94 99 VAL A N 1
ATOM 717 C CA . VAL A 1 99 ? -6.333 6.410 -9.557 1.00 91.94 99 VAL A CA 1
ATOM 718 C C . VAL A 1 99 ? -4.985 5.768 -9.873 1.00 91.94 99 VAL A C 1
ATOM 720 O O . VAL A 1 99 ? -3.989 6.147 -9.261 1.00 91.94 99 VAL A O 1
ATOM 723 N N . ALA A 1 100 ? -4.934 4.831 -10.822 1.00 92.88 100 ALA A N 1
ATOM 724 C CA . ALA A 1 100 ? -3.698 4.159 -11.212 1.00 92.88 100 ALA A CA 1
ATOM 725 C C . ALA A 1 100 ? -2.698 5.145 -11.832 1.00 92.88 100 ALA A C 1
ATOM 727 O O . ALA A 1 100 ? -1.540 5.172 -11.424 1.00 92.88 100 ALA A O 1
ATOM 728 N N . GLU A 1 101 ? -3.159 6.028 -12.722 1.00 93.69 101 GLU A N 1
ATOM 729 C CA . GLU A 1 101 ? -2.347 7.105 -13.304 1.00 93.69 101 GLU A CA 1
ATOM 730 C C . GLU A 1 101 ? -1.759 8.011 -12.219 1.00 93.69 101 GLU A C 1
ATOM 732 O O . GLU A 1 101 ? -0.562 8.300 -12.213 1.00 93.69 101 GLU A O 1
ATOM 737 N N . ALA A 1 102 ? -2.578 8.403 -11.238 1.00 95.56 102 ALA A N 1
ATOM 738 C CA . ALA A 1 102 ? -2.107 9.199 -10.119 1.00 95.56 102 ALA A CA 1
ATOM 739 C C . ALA A 1 102 ? -1.083 8.445 -9.259 1.00 95.56 102 ALA A C 1
ATOM 741 O O . ALA A 1 102 ? -0.151 9.075 -8.768 1.00 95.56 102 ALA A O 1
ATOM 742 N N . LEU A 1 103 ? -1.246 7.134 -9.039 1.00 95.44 103 LEU A N 1
ATOM 743 C CA . LEU A 1 103 ? -0.269 6.317 -8.311 1.00 95.44 103 LEU A CA 1
ATOM 744 C C . LEU A 1 103 ? 1.065 6.246 -9.060 1.00 95.44 103 LEU A C 1
ATOM 746 O O . LEU A 1 103 ? 2.097 6.482 -8.437 1.00 95.44 103 LEU A O 1
ATOM 750 N N . ILE A 1 104 ? 1.039 5.979 -10.369 1.00 93.06 104 ILE A N 1
ATOM 751 C CA . ILE A 1 104 ? 2.231 5.866 -11.227 1.00 93.06 104 ILE A CA 1
ATOM 752 C C . ILE A 1 104 ? 2.982 7.198 -11.304 1.00 93.06 104 ILE A C 1
ATOM 754 O O . ILE A 1 104 ? 4.204 7.216 -11.196 1.00 93.06 104 ILE A O 1
ATOM 758 N N . ALA A 1 105 ? 2.265 8.325 -11.388 1.00 94.12 105 ALA A N 1
ATOM 759 C CA . ALA A 1 105 ? 2.872 9.657 -11.317 1.00 94.12 105 ALA A CA 1
ATOM 760 C C . ALA A 1 105 ? 3.634 9.900 -9.996 1.00 94.12 105 ALA A C 1
ATOM 762 O O . ALA A 1 105 ? 4.524 10.748 -9.920 1.00 94.12 105 ALA A O 1
ATOM 763 N N . GLY A 1 106 ? 3.308 9.137 -8.949 1.00 95.88 106 GLY A N 1
ATOM 764 C CA . GLY A 1 106 ? 4.015 9.141 -7.681 1.00 95.88 106 GLY A CA 1
ATOM 765 C C . GLY A 1 106 ? 3.750 10.366 -6.806 1.00 95.88 106 GLY A C 1
ATOM 766 O O . GLY A 1 106 ? 2.910 11.228 -7.075 1.00 95.88 106 GLY A O 1
ATOM 767 N N . GLY A 1 107 ? 4.431 10.387 -5.662 1.00 95.00 107 GLY A N 1
ATOM 768 C CA . GLY A 1 107 ? 4.432 11.510 -4.726 1.00 95.00 107 GLY A CA 1
ATOM 769 C C . GLY A 1 107 ? 5.584 12.484 -4.972 1.00 95.00 107 GLY A C 1
ATOM 770 O O . GLY A 1 107 ? 6.390 12.309 -5.885 1.00 95.00 107 GLY A O 1
ATOM 771 N N . ASP A 1 108 ? 5.696 13.481 -4.098 1.00 94.25 108 ASP A N 1
ATOM 772 C CA . ASP A 1 108 ? 6.798 14.444 -4.109 1.00 94.25 108 ASP A CA 1
ATOM 773 C C . ASP A 1 108 ? 8.144 13.748 -3.819 1.00 94.25 108 ASP A C 1
ATOM 775 O O . ASP A 1 108 ? 8.379 13.211 -2.730 1.00 94.25 108 ASP A O 1
ATOM 779 N N . ARG A 1 109 ? 9.031 13.762 -4.819 1.00 92.69 109 ARG A N 1
ATOM 780 C CA . ARG A 1 109 ? 10.359 13.132 -4.766 1.00 92.69 109 ARG A CA 1
ATOM 781 C C . ARG A 1 109 ? 11.316 13.860 -3.823 1.00 92.69 109 ARG A C 1
ATOM 783 O O . ARG A 1 109 ? 12.138 13.204 -3.190 1.00 92.69 109 ARG A O 1
ATOM 790 N N . ALA A 1 110 ? 11.207 15.182 -3.686 1.00 91.06 110 ALA A N 1
ATOM 791 C CA . ALA A 1 110 ? 12.055 15.956 -2.784 1.00 91.06 110 ALA A CA 1
ATOM 792 C C . ALA A 1 110 ? 11.679 15.688 -1.319 1.00 91.06 110 ALA A C 1
ATOM 794 O O . ALA A 1 110 ? 12.556 15.429 -0.493 1.00 91.06 110 ALA A O 1
ATOM 795 N N . LEU A 1 111 ? 10.378 15.650 -1.007 1.00 91.75 111 LEU A N 1
ATOM 796 C CA . LEU A 1 111 ? 9.893 15.271 0.325 1.00 91.75 111 LEU A CA 1
ATOM 797 C C . LEU A 1 111 ? 10.255 13.830 0.684 1.00 91.75 111 LEU A C 1
ATOM 799 O O . LEU A 1 111 ? 10.645 13.556 1.826 1.00 91.75 111 LEU A O 1
ATOM 803 N N . PHE A 1 112 ? 10.146 12.912 -0.281 1.00 93.69 112 PHE A N 1
ATOM 804 C CA . PHE 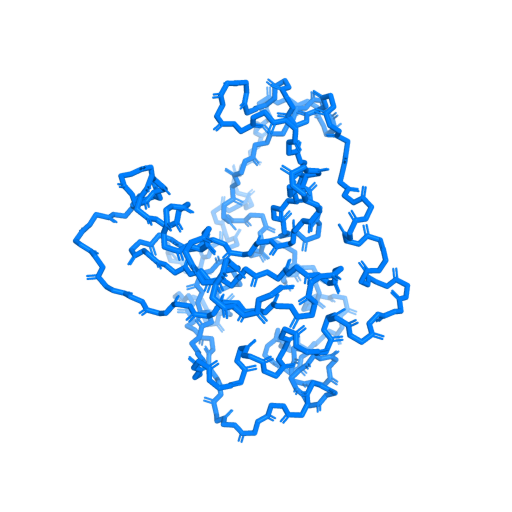A 1 112 ? 10.581 11.533 -0.097 1.00 93.69 112 PHE A CA 1
ATOM 805 C C . PHE A 1 112 ? 12.086 11.459 0.174 1.00 93.69 112 PHE A C 1
ATOM 807 O O . PHE A 1 112 ? 12.486 10.883 1.183 1.00 93.69 112 PHE A O 1
ATOM 814 N N . ALA A 1 113 ? 12.916 12.100 -0.653 1.00 89.44 113 ALA A N 1
ATOM 815 C CA . ALA A 1 113 ? 14.367 12.115 -0.489 1.00 89.44 113 ALA A CA 1
ATOM 816 C C . ALA A 1 113 ? 14.805 12.727 0.852 1.00 89.44 113 ALA A C 1
ATOM 818 O O . ALA A 1 113 ? 15.688 12.181 1.506 1.00 89.44 113 ALA A O 1
ATOM 819 N N . ALA A 1 114 ? 14.156 13.798 1.319 1.00 87.06 114 ALA A N 1
ATOM 820 C CA . ALA A 1 114 ? 14.441 14.390 2.629 1.00 87.06 114 ALA A CA 1
ATOM 821 C C . ALA A 1 114 ? 14.086 13.452 3.800 1.00 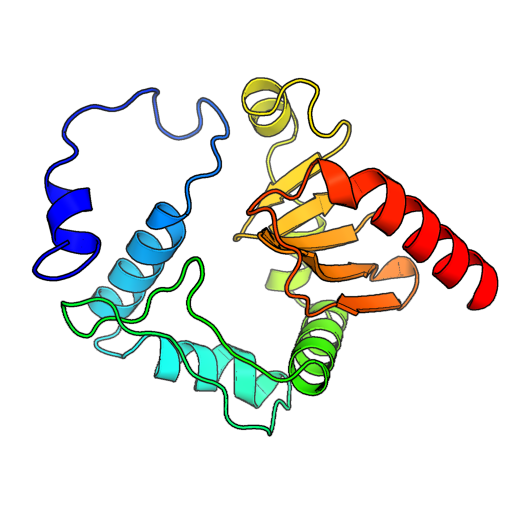87.06 114 ALA A C 1
ATOM 823 O O . ALA A 1 114 ? 14.721 13.481 4.854 1.00 87.06 114 ALA A O 1
ATOM 824 N N . GLY A 1 115 ? 13.050 12.625 3.634 1.00 85.94 115 GLY A N 1
ATOM 825 C CA . GLY A 1 115 ? 12.541 11.725 4.669 1.00 85.94 115 GLY A CA 1
ATOM 826 C C . GLY A 1 115 ? 13.139 10.316 4.669 1.00 85.94 115 GLY A C 1
ATOM 827 O O . GLY A 1 115 ? 13.154 9.649 5.706 1.00 85.94 115 GLY A O 1
ATOM 828 N N . ALA A 1 116 ? 13.639 9.877 3.518 1.00 78.75 116 ALA A N 1
ATOM 829 C CA . ALA A 1 116 ? 14.169 8.543 3.254 1.00 78.75 116 ALA A CA 1
ATOM 830 C C . ALA A 1 116 ? 15.593 8.588 2.668 1.00 78.75 116 ALA A C 1
ATOM 832 O O . ALA A 1 116 ? 15.984 7.679 1.932 1.00 78.75 116 ALA A O 1
ATOM 833 N N . ALA A 1 117 ? 16.345 9.652 2.974 1.00 62.25 117 ALA A N 1
ATOM 834 C CA . ALA A 1 117 ? 17.649 9.955 2.392 1.00 62.25 117 ALA A CA 1
ATOM 835 C C . ALA A 1 117 ? 18.555 8.716 2.309 1.00 62.25 117 ALA A C 1
ATOM 837 O O . ALA A 1 117 ? 18.839 8.065 3.314 1.00 62.25 117 ALA A O 1
ATOM 838 N N . GLY A 1 118 ? 18.980 8.382 1.089 1.00 65.31 118 GLY A N 1
ATOM 839 C CA . GLY A 1 118 ? 19.904 7.281 0.810 1.00 65.31 118 GLY A CA 1
ATOM 840 C C . GLY A 1 118 ? 19.306 5.870 0.826 1.00 65.31 118 GLY A C 1
ATOM 841 O O . GLY A 1 118 ? 20.004 4.940 0.437 1.00 65.31 118 GLY A O 1
ATOM 842 N N . MET A 1 119 ? 18.040 5.672 1.220 1.00 71.75 119 MET A N 1
ATOM 843 C CA . MET A 1 119 ? 17.440 4.329 1.211 1.00 71.75 119 MET A CA 1
ATOM 844 C C . MET A 1 119 ? 17.029 3.873 -0.189 1.00 71.75 119 MET A C 1
ATOM 846 O O . MET A 1 119 ? 17.187 2.697 -0.511 1.00 71.75 119 MET A O 1
ATOM 850 N N . ARG A 1 120 ? 16.461 4.777 -0.997 1.00 80.00 120 ARG A N 1
ATOM 851 C CA . ARG A 1 120 ? 15.930 4.484 -2.336 1.00 80.00 120 ARG A CA 1
ATOM 852 C C . ARG A 1 120 ? 16.033 5.724 -3.236 1.00 80.00 120 ARG A C 1
ATOM 854 O O . ARG A 1 120 ? 15.146 6.578 -3.163 1.00 80.00 120 ARG A O 1
ATOM 861 N N . PRO A 1 121 ? 17.118 5.881 -4.016 1.00 82.44 121 PRO A N 1
ATOM 862 C CA . PRO A 1 121 ? 17.202 6.960 -4.996 1.00 82.44 121 PRO A CA 1
ATOM 863 C C . PRO A 1 121 ? 16.081 6.814 -6.030 1.00 82.44 121 PRO A C 1
ATOM 865 O O . PRO A 1 121 ? 15.594 5.711 -6.268 1.00 82.44 121 PRO A O 1
ATOM 868 N N . ASP A 1 122 ? 15.633 7.938 -6.585 1.00 87.62 122 ASP A N 1
ATOM 869 C CA . ASP A 1 122 ? 14.599 7.981 -7.627 1.00 87.62 122 ASP A CA 1
ATOM 870 C C . ASP A 1 122 ? 13.267 7.324 -7.266 1.00 87.62 122 ASP A C 1
ATOM 872 O O . ASP A 1 122 ? 12.499 6.950 -8.141 1.00 87.62 122 ASP A O 1
ATOM 876 N N . HIS A 1 123 ? 12.956 7.245 -5.973 1.00 93.75 123 HIS A N 1
ATOM 877 C CA . HIS A 1 123 ? 11.659 6.791 -5.496 1.00 93.75 123 HIS A CA 1
ATOM 878 C C . HIS A 1 123 ? 10.794 7.942 -4.979 1.00 93.75 123 HIS A C 1
ATOM 880 O O . HIS A 1 123 ? 11.279 8.996 -4.557 1.00 93.75 123 HIS A O 1
ATOM 886 N N . SER A 1 124 ? 9.489 7.702 -4.948 1.00 96.19 124 SER A N 1
ATOM 887 C CA . SER A 1 124 ? 8.547 8.454 -4.127 1.00 96.19 124 SER A CA 1
ATOM 888 C C . SER A 1 124 ? 7.536 7.522 -3.454 1.00 96.19 124 SER A C 1
ATOM 890 O O . SER A 1 124 ? 7.636 6.295 -3.531 1.00 96.19 124 SER A O 1
ATOM 892 N N . TYR A 1 125 ? 6.583 8.099 -2.722 1.00 95.56 125 TYR A N 1
ATOM 893 C CA . TYR A 1 125 ? 5.522 7.347 -2.059 1.00 95.56 125 TYR A CA 1
ATOM 894 C C . TYR A 1 125 ? 4.187 8.063 -2.217 1.00 95.56 125 TYR A C 1
ATOM 896 O O . TYR A 1 125 ? 4.091 9.265 -1.956 1.00 95.56 125 TYR A O 1
ATOM 904 N N . ARG A 1 126 ? 3.143 7.332 -2.612 1.00 95.56 126 ARG A N 1
ATOM 905 C CA . ARG A 1 126 ? 1.799 7.885 -2.809 1.00 95.56 126 ARG A CA 1
ATOM 906 C C . ARG A 1 126 ? 0.734 6.828 -2.593 1.00 95.56 126 ARG A C 1
ATOM 908 O O . ARG A 1 126 ? 0.881 5.702 -3.039 1.00 95.56 126 ARG A O 1
ATOM 915 N N . GLY A 1 127 ? -0.360 7.198 -1.925 1.00 95.38 127 GLY A N 1
ATOM 916 C CA . GLY A 1 127 ? -1.535 6.325 -1.808 1.00 95.38 127 GLY A CA 1
ATOM 917 C C . GLY A 1 127 ? -1.236 4.955 -1.192 1.00 95.38 127 GLY A C 1
ATOM 918 O O . GLY A 1 127 ? -1.890 3.984 -1.541 1.00 95.38 127 GLY A O 1
ATOM 919 N N . PHE A 1 128 ? -0.245 4.883 -0.300 1.00 96.06 128 PHE A N 1
ATOM 920 C CA . PHE A 1 128 ? 0.284 3.652 0.301 1.00 96.06 128 PHE A CA 1
ATOM 921 C C . PHE A 1 128 ? 1.157 2.756 -0.596 1.00 96.06 128 PHE A C 1
ATOM 923 O O . PHE A 1 128 ? 1.520 1.654 -0.190 1.00 96.06 128 PHE A O 1
ATOM 930 N N . TRP A 1 129 ? 1.571 3.256 -1.759 1.00 96.75 129 TRP A N 1
ATOM 931 C CA . TRP A 1 129 ? 2.500 2.594 -2.671 1.00 96.75 129 TRP A CA 1
ATOM 932 C C . TRP A 1 129 ? 3.868 3.261 -2.646 1.00 96.75 129 TRP A C 1
ATOM 934 O O . TRP A 1 129 ? 3.981 4.489 -2.642 1.00 96.75 129 TRP A O 1
ATOM 944 N N . TRP A 1 130 ? 4.906 2.434 -2.676 1.00 95.69 130 TRP A N 1
ATOM 945 C CA . TRP A 1 130 ? 6.240 2.864 -3.071 1.00 95.69 130 TRP A CA 1
ATOM 946 C C . TRP A 1 130 ? 6.281 2.942 -4.593 1.00 95.69 130 TRP A C 1
ATOM 948 O O . TRP A 1 130 ? 5.760 2.051 -5.262 1.00 95.69 130 TRP A O 1
ATOM 958 N N . VAL A 1 131 ? 6.888 3.996 -5.122 1.00 96.62 131 VAL A N 1
ATOM 959 C CA . VAL A 1 131 ? 6.938 4.257 -6.562 1.00 96.62 131 V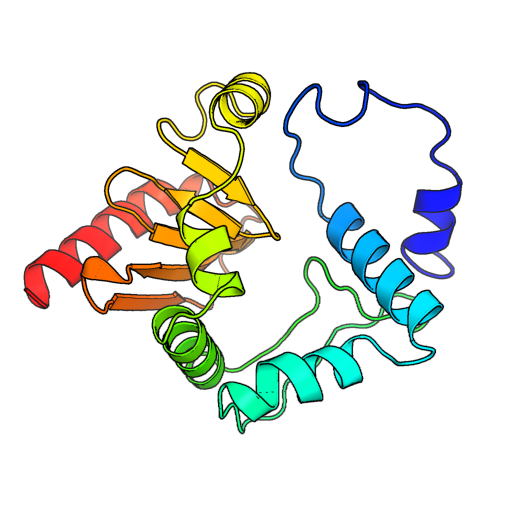AL A CA 1
ATOM 960 C C . VAL A 1 131 ? 8.395 4.397 -6.962 1.00 96.62 131 VAL A C 1
ATOM 962 O O . VAL A 1 131 ? 9.056 5.322 -6.494 1.00 96.62 131 VAL A O 1
ATOM 965 N N . ASP A 1 132 ? 8.891 3.460 -7.761 1.00 93.50 132 ASP A N 1
ATOM 966 C CA . ASP A 1 132 ? 10.166 3.589 -8.470 1.00 93.50 132 ASP A CA 1
ATOM 967 C C . ASP A 1 132 ? 9.919 4.394 -9.748 1.00 93.5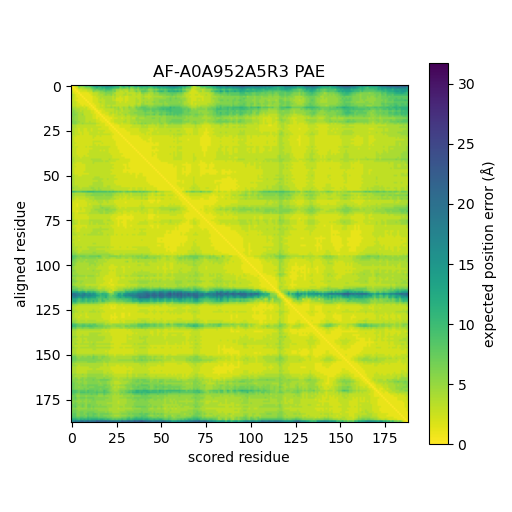0 132 ASP A C 1
ATOM 969 O O . ASP A 1 132 ? 8.884 4.208 -10.385 1.00 93.50 132 ASP A O 1
ATOM 973 N N . HIS A 1 133 ? 10.827 5.302 -10.101 1.00 93.44 133 HIS A N 1
ATOM 974 C CA . HIS A 1 133 ? 10.735 6.121 -11.315 1.00 93.44 133 HIS A CA 1
ATOM 975 C C . HIS A 1 133 ? 11.727 5.675 -12.398 1.00 93.44 133 HIS A C 1
ATOM 977 O O . HIS A 1 133 ? 11.748 6.280 -13.470 1.00 93.44 133 HIS A O 1
ATOM 983 N N . ALA A 1 134 ? 12.561 4.659 -12.143 1.00 89.19 134 ALA A N 1
ATOM 984 C CA . ALA A 1 134 ? 13.612 4.238 -13.070 1.00 89.19 134 ALA A CA 1
ATOM 985 C C . ALA A 1 134 ? 13.967 2.731 -12.962 1.00 89.19 134 ALA A C 1
ATOM 987 O O . ALA A 1 134 ? 14.964 2.378 -12.325 1.00 89.19 134 ALA A O 1
ATOM 988 N N . PRO A 1 135 ? 13.243 1.828 -13.659 1.00 86.25 135 PRO A N 1
ATOM 989 C CA . PRO A 1 135 ? 12.048 2.078 -14.472 1.00 86.25 135 PRO A CA 1
ATOM 990 C C . PRO A 1 135 ? 10.782 2.266 -13.613 1.00 86.25 135 PRO A C 1
ATOM 992 O O . PRO A 1 135 ? 10.760 1.813 -12.466 1.00 86.25 135 PRO A O 1
ATOM 995 N N . PRO A 1 136 ? 9.721 2.901 -14.150 1.00 90.12 136 PRO A N 1
ATOM 996 C CA . PRO A 1 136 ? 8.476 3.112 -13.421 1.00 90.12 136 PRO A CA 1
ATOM 997 C C . PRO A 1 136 ? 7.866 1.814 -12.879 1.00 90.12 136 PRO A C 1
ATOM 999 O O . PRO A 1 136 ? 7.501 0.913 -13.637 1.00 90.12 136 PRO A O 1
ATOM 1002 N N . ALA A 1 137 ? 7.724 1.723 -11.556 1.00 94.56 137 ALA A N 1
ATOM 1003 C CA . ALA A 1 137 ? 7.104 0.573 -10.907 1.00 94.56 137 ALA A CA 1
ATOM 1004 C C . ALA A 1 137 ? 6.343 0.961 -9.637 1.00 94.56 137 ALA A C 1
ATOM 1006 O O . ALA A 1 137 ? 6.791 1.794 -8.847 1.00 94.56 137 ALA A O 1
ATOM 1007 N N . LEU A 1 138 ? 5.214 0.294 -9.398 1.00 97.06 138 LEU A N 1
ATOM 1008 C CA . LEU A 1 138 ? 4.464 0.369 -8.149 1.00 97.06 138 LEU A CA 1
ATOM 1009 C C . LEU A 1 138 ? 4.793 -0.829 -7.264 1.00 97.06 138 LEU A C 1
ATOM 1011 O O . LEU A 1 138 ? 4.788 -1.977 -7.706 1.00 97.06 138 LEU A O 1
ATOM 1015 N N . MET A 1 139 ? 5.029 -0.569 -5.983 1.00 95.56 139 MET A N 1
ATOM 1016 C CA . MET A 1 139 ? 5.373 -1.594 -5.007 1.00 95.56 139 MET A CA 1
ATOM 1017 C C . MET A 1 139 ? 4.562 -1.453 -3.722 1.00 95.56 139 MET A C 1
ATOM 1019 O O . MET A 1 139 ? 4.584 -0.411 -3.063 1.00 95.56 139 MET A O 1
ATOM 1023 N N . ALA A 1 140 ? 3.941 -2.549 -3.293 1.00 95.75 140 ALA A N 1
ATOM 1024 C CA . ALA A 1 140 ? 3.540 -2.743 -1.906 1.00 95.75 140 ALA A CA 1
ATOM 1025 C C . ALA A 1 140 ? 4.507 -3.734 -1.243 1.00 95.75 140 ALA A C 1
ATOM 1027 O O . ALA A 1 140 ? 4.791 -4.821 -1.757 1.00 95.75 140 ALA A O 1
ATOM 1028 N N . MET A 1 141 ? 5.059 -3.326 -0.100 1.00 93.62 141 MET A N 1
ATOM 1029 C CA . MET A 1 141 ? 6.170 -4.012 0.556 1.00 93.62 141 MET A CA 1
ATOM 1030 C C . MET A 1 141 ? 5.826 -4.354 1.999 1.00 93.62 141 MET A C 1
ATOM 1032 O O . MET A 1 141 ? 5.741 -3.470 2.849 1.00 93.62 141 MET A O 1
ATOM 1036 N N . GLY A 1 142 ? 5.699 -5.648 2.285 1.00 94.94 142 GLY A N 1
ATOM 1037 C CA . GLY A 1 142 ? 5.528 -6.161 3.640 1.00 94.94 142 GLY A CA 1
ATOM 1038 C C . GLY A 1 142 ? 6.827 -6.746 4.185 1.00 94.94 142 GLY A C 1
ATOM 1039 O O . GLY A 1 142 ? 7.648 -7.283 3.439 1.00 94.94 142 GLY A O 1
ATOM 1040 N N . VAL A 1 143 ? 7.006 -6.666 5.504 1.00 94.31 143 VAL A N 1
ATOM 1041 C CA . VAL A 1 143 ? 8.091 -7.376 6.197 1.00 94.31 143 VAL A CA 1
ATOM 1042 C C . VAL A 1 143 ? 7.955 -8.897 6.021 1.00 94.31 143 VAL A C 1
ATOM 1044 O O . VAL A 1 143 ? 6.953 -9.389 5.503 1.00 94.31 143 VAL A O 1
ATOM 1047 N N . TYR A 1 144 ? 8.980 -9.661 6.401 1.00 95.31 144 TYR A N 1
ATOM 1048 C CA . TYR A 1 144 ? 9.041 -11.114 6.173 1.00 95.31 144 TYR A CA 1
ATOM 1049 C C . TYR A 1 144 ? 9.023 -11.534 4.689 1.00 95.31 144 TYR A C 1
ATOM 1051 O O . TYR A 1 144 ? 8.854 -12.710 4.363 1.00 95.31 144 TYR A O 1
ATOM 1059 N N . GLY A 1 145 ? 9.249 -10.576 3.780 1.00 94.31 145 GLY A N 1
ATOM 1060 C CA . GLY A 1 145 ? 9.468 -10.822 2.359 1.00 94.31 145 GLY A CA 1
ATOM 1061 C C . GLY A 1 145 ? 8.246 -10.656 1.449 1.00 94.31 145 GLY A C 1
ATOM 1062 O O . GLY A 1 145 ? 8.289 -11.146 0.320 1.00 94.31 145 GLY A O 1
ATOM 1063 N N . GLN A 1 146 ? 7.179 -9.976 1.876 1.00 95.81 146 GLN A N 1
ATOM 1064 C CA . GLN A 1 146 ? 6.017 -9.784 0.997 1.00 95.81 146 GLN A CA 1
ATOM 1065 C C . GLN A 1 146 ? 6.333 -8.773 -0.110 1.00 95.81 146 GLN A C 1
ATOM 1067 O O . GLN A 1 146 ? 6.864 -7.689 0.164 1.00 95.81 146 GLN A O 1
ATOM 1072 N N . ARG A 1 147 ? 5.971 -9.088 -1.354 1.00 95.69 147 ARG A N 1
ATOM 1073 C CA . ARG A 1 147 ? 6.057 -8.160 -2.488 1.00 95.69 147 ARG A CA 1
ATOM 1074 C C . ARG A 1 147 ? 4.824 -8.272 -3.374 1.00 95.69 147 ARG A C 1
ATOM 1076 O O . ARG A 1 147 ? 4.455 -9.362 -3.796 1.00 95.69 147 ARG A O 1
ATOM 1083 N N . LEU A 1 148 ? 4.255 -7.119 -3.684 1.00 97.19 148 LEU A N 1
ATOM 1084 C CA . LEU A 1 148 ? 3.421 -6.886 -4.853 1.00 97.19 148 LEU A CA 1
ATOM 1085 C C . LEU A 1 148 ? 4.160 -5.824 -5.659 1.00 97.19 148 LEU A C 1
ATOM 1087 O O . LEU A 1 148 ? 4.254 -4.685 -5.210 1.00 97.19 148 LEU A O 1
ATOM 1091 N N . HIS A 1 149 ? 4.763 -6.230 -6.770 1.00 96.44 149 HIS A N 1
ATOM 1092 C CA . HIS A 1 149 ? 5.578 -5.380 -7.637 1.00 96.44 149 HIS A CA 1
ATOM 1093 C C . HIS A 1 149 ? 4.929 -5.329 -9.014 1.00 96.44 149 HIS A C 1
ATOM 1095 O O . HIS A 1 149 ? 4.639 -6.382 -9.576 1.00 96.44 149 HIS A O 1
ATOM 1101 N N . ILE A 1 150 ? 4.656 -4.134 -9.523 1.00 97.06 150 ILE A N 1
ATOM 1102 C CA . ILE A 1 150 ? 3.869 -3.906 -10.735 1.00 97.06 150 ILE A CA 1
ATOM 1103 C C . ILE A 1 150 ? 4.647 -2.960 -11.644 1.00 97.06 150 ILE A C 1
ATOM 1105 O O . ILE A 1 150 ? 4.991 -1.856 -11.231 1.00 97.06 150 ILE A O 1
ATOM 1109 N N . GLU A 1 151 ? 4.880 -3.380 -12.880 1.00 94.44 151 GLU A N 1
ATOM 1110 C CA . GLU A 1 151 ? 5.547 -2.632 -13.946 1.00 94.44 151 GLU A CA 1
ATOM 1111 C C . GLU A 1 151 ? 4.580 -2.504 -15.125 1.00 94.44 151 GLU A C 1
ATOM 1113 O O . GLU A 1 151 ? 4.546 -3.387 -15.987 1.00 94.44 151 GLU A O 1
ATOM 1118 N N . PRO A 1 152 ? 3.765 -1.434 -15.165 1.00 90.62 152 PRO A N 1
ATOM 1119 C CA . PRO A 1 152 ? 2.752 -1.270 -16.204 1.00 90.62 152 PRO A CA 1
ATOM 1120 C C . PRO A 1 152 ? 3.338 -1.229 -17.621 1.00 90.62 152 PRO A C 1
ATOM 1122 O O . PRO A 1 152 ? 2.744 -1.785 -18.537 1.00 90.62 152 PRO A O 1
ATOM 1125 N N . GLU A 1 153 ? 4.510 -0.611 -17.802 1.00 88.88 153 GLU A N 1
ATOM 1126 C CA . GLU A 1 153 ? 5.163 -0.485 -19.116 1.00 88.88 153 GLU A CA 1
ATOM 1127 C C . GLU A 1 153 ? 5.639 -1.831 -19.682 1.00 88.88 153 GLU A C 1
ATOM 1129 O O . GLU A 1 153 ? 5.625 -2.023 -20.895 1.00 88.88 153 GLU A O 1
ATOM 1134 N N . SER A 1 154 ? 6.011 -2.769 -18.808 1.00 90.31 154 SER A N 1
ATOM 1135 C CA . SER A 1 154 ? 6.499 -4.106 -19.175 1.00 90.31 154 SER A CA 1
ATOM 1136 C C . SER A 1 154 ? 5.394 -5.175 -19.149 1.00 90.31 154 SER A C 1
ATOM 1138 O O . SER A 1 154 ? 5.696 -6.361 -19.242 1.00 90.31 154 SER A O 1
ATOM 1140 N N . ASP A 1 155 ? 4.134 -4.781 -18.918 1.00 91.94 155 ASP A N 1
ATOM 1141 C CA . ASP A 1 155 ? 3.003 -5.670 -18.594 1.00 91.94 155 ASP A CA 1
ATOM 1142 C C . ASP A 1 155 ? 3.351 -6.769 -17.562 1.00 91.94 155 ASP A C 1
ATOM 1144 O O . ASP A 1 155 ? 2.926 -7.924 -17.659 1.00 91.94 155 ASP A O 1
ATOM 1148 N N . LEU A 1 156 ? 4.160 -6.416 -16.555 1.00 93.94 156 LEU A N 1
ATOM 1149 C CA . LEU A 1 156 ? 4.739 -7.366 -15.607 1.00 93.94 156 LEU A CA 1
ATOM 1150 C C . LEU A 1 156 ? 4.235 -7.105 -14.188 1.00 93.94 156 LEU A C 1
ATOM 1152 O O . LEU A 1 156 ? 4.355 -6.010 -13.647 1.00 93.94 156 LEU A O 1
ATOM 1156 N N . ALA A 1 157 ? 3.748 -8.158 -13.534 1.00 96.12 157 ALA A N 1
ATOM 1157 C CA . ALA A 1 157 ? 3.469 -8.149 -12.104 1.00 96.12 157 ALA A CA 1
ATOM 1158 C C . ALA A 1 157 ? 4.130 -9.343 -11.411 1.00 96.12 157 ALA A C 1
ATOM 1160 O O . ALA A 1 157 ? 4.008 -10.485 -11.853 1.00 96.12 157 ALA A O 1
ATOM 1161 N N . ILE A 1 158 ? 4.798 -9.085 -10.287 1.00 96.56 158 ILE A N 1
ATOM 1162 C CA . ILE A 1 158 ? 5.455 -10.100 -9.466 1.00 96.56 158 ILE A CA 1
ATOM 1163 C C . ILE A 1 158 ? 4.810 -10.112 -8.083 1.00 96.56 158 ILE A C 1
ATOM 1165 O O . ILE A 1 158 ? 4.881 -9.139 -7.327 1.00 96.56 158 ILE A O 1
ATOM 1169 N N . ILE A 1 159 ? 4.203 -11.251 -7.746 1.00 97.69 159 ILE A N 1
ATOM 1170 C CA . ILE A 1 159 ? 3.582 -11.504 -6.446 1.00 97.69 159 ILE A CA 1
ATOM 1171 C C . ILE A 1 159 ? 4.455 -12.470 -5.661 1.00 97.69 159 ILE A C 1
ATOM 1173 O O . ILE A 1 159 ? 4.709 -13.592 -6.098 1.00 97.69 159 ILE A O 1
ATOM 1177 N N . ARG A 1 160 ? 4.881 -12.057 -4.470 1.00 96.00 160 ARG A N 1
ATOM 1178 C CA . ARG A 1 160 ? 5.620 -12.904 -3.540 1.00 96.00 160 ARG A CA 1
ATOM 1179 C C . ARG A 1 160 ? 4.994 -12.841 -2.159 1.00 96.00 160 ARG A C 1
ATOM 1181 O O . ARG A 1 160 ? 4.998 -11.792 -1.519 1.00 96.00 160 ARG A O 1
ATOM 1188 N N . LEU A 1 161 ? 4.547 -13.999 -1.690 1.00 96.56 161 LEU A N 1
ATOM 1189 C CA . LEU A 1 161 ? 4.176 -14.242 -0.301 1.00 96.56 161 LEU A CA 1
ATOM 1190 C C . LEU A 1 161 ? 5.281 -15.076 0.348 1.00 96.56 161 LEU A C 1
ATOM 1192 O O . LEU A 1 161 ? 5.758 -16.042 -0.250 1.00 96.56 161 LEU A O 1
ATOM 1196 N N . ALA A 1 162 ? 5.745 -14.673 1.527 1.00 95.44 162 ALA A N 1
ATOM 1197 C CA . ALA A 1 162 ? 6.891 -15.303 2.177 1.00 95.44 162 ALA A CA 1
ATOM 1198 C C . ALA A 1 162 ? 6.806 -15.243 3.705 1.00 95.44 162 ALA A C 1
ATOM 1200 O O . ALA A 1 162 ? 5.990 -14.532 4.280 1.00 95.44 162 ALA A O 1
ATOM 1201 N N . SER A 1 163 ? 7.681 -15.989 4.371 1.00 95.50 163 SER A N 1
ATOM 1202 C CA . SER A 1 163 ? 7.783 -16.030 5.831 1.00 95.50 163 SER A CA 1
ATOM 1203 C C . SER A 1 163 ? 9.253 -16.054 6.252 1.00 95.50 163 SER A C 1
ATOM 1205 O O . SER A 1 163 ? 9.701 -16.963 6.952 1.00 95.50 163 SER A O 1
ATOM 1207 N N . THR A 1 164 ? 10.049 -15.107 5.745 1.00 94.06 164 THR A N 1
ATOM 1208 C CA . THR A 1 164 ? 11.466 -15.014 6.134 1.00 94.06 164 THR A CA 1
ATOM 1209 C C . THR A 1 164 ? 11.576 -14.701 7.633 1.00 94.06 164 THR A C 1
ATOM 1211 O O . THR A 1 164 ? 10.660 -14.109 8.195 1.00 94.06 164 THR A O 1
ATOM 1214 N N . PRO A 1 165 ? 12.664 -15.082 8.324 1.00 92.44 165 PRO A N 1
ATOM 1215 C CA . PRO A 1 165 ? 12.719 -14.979 9.787 1.00 92.44 165 PRO A CA 1
ATOM 1216 C C . PRO A 1 165 ? 12.810 -13.538 10.314 1.00 92.44 165 PRO A C 1
ATOM 1218 O O . PRO A 1 165 ? 12.482 -13.283 11.470 1.00 92.44 165 PRO A O 1
ATOM 1221 N N . LEU A 1 166 ? 13.263 -12.583 9.493 1.00 92.19 166 LEU A N 1
ATOM 1222 C CA . LEU A 1 166 ? 13.487 -11.201 9.917 1.00 92.19 166 LEU A CA 1
ATOM 1223 C C . LEU A 1 166 ? 12.352 -10.269 9.460 1.00 92.19 166 LEU A C 1
ATOM 1225 O O . LEU A 1 166 ? 12.012 -10.263 8.273 1.00 92.19 166 LEU A O 1
ATOM 1229 N N . PRO A 1 167 ? 11.828 -9.399 10.347 1.00 91.12 167 PRO A N 1
ATOM 1230 C CA . PRO A 1 167 ? 10.814 -8.403 10.009 1.00 91.12 167 PRO A CA 1
ATOM 1231 C C . PRO A 1 167 ? 11.434 -7.186 9.299 1.00 91.12 167 PRO A C 1
ATOM 1233 O O . PRO A 1 167 ? 11.252 -6.044 9.711 1.00 91.12 167 PRO A O 1
ATOM 1236 N N . SER A 1 168 ? 12.215 -7.414 8.243 1.00 88.94 168 SER A N 1
ATOM 1237 C CA . SER A 1 168 ? 12.901 -6.354 7.504 1.00 88.94 168 SER A CA 1
ATOM 1238 C C . SER A 1 168 ? 12.914 -6.636 6.010 1.00 88.94 168 SER A C 1
ATOM 1240 O O . SER A 1 168 ? 13.053 -7.775 5.571 1.00 88.94 168 SER A O 1
ATOM 1242 N N . ASN A 1 169 ? 12.799 -5.565 5.228 1.00 86.56 169 ASN A N 1
ATOM 1243 C CA . ASN A 1 169 ? 12.952 -5.606 3.779 1.00 86.56 169 ASN A CA 1
ATOM 1244 C C . ASN A 1 169 ? 14.423 -5.525 3.344 1.00 86.56 169 ASN A C 1
ATOM 1246 O O . ASN A 1 169 ? 14.758 -6.017 2.272 1.00 86.56 169 ASN A O 1
ATOM 1250 N N . ILE A 1 170 ? 15.301 -4.952 4.177 1.00 85.56 170 ILE A N 1
ATOM 1251 C CA . ILE A 1 170 ? 16.664 -4.546 3.791 1.00 85.56 170 ILE A CA 1
ATOM 1252 C C . ILE A 1 170 ? 17.487 -5.735 3.287 1.00 85.56 170 ILE A C 1
ATOM 1254 O O . ILE A 1 170 ? 18.062 -5.674 2.206 1.00 85.56 170 ILE A O 1
ATOM 1258 N N . ALA A 1 171 ? 17.504 -6.841 4.033 1.00 84.25 171 ALA A N 1
ATOM 1259 C CA . ALA A 1 171 ? 18.303 -8.013 3.669 1.00 84.25 171 ALA A CA 1
ATOM 1260 C C . ALA A 1 171 ? 17.799 -8.719 2.394 1.00 84.25 171 ALA A C 1
ATOM 1262 O O . ALA A 1 171 ? 18.574 -9.374 1.702 1.00 84.25 171 ALA A O 1
ATOM 1263 N N . GLY A 1 172 ? 16.502 -8.601 2.086 1.00 85.56 172 GLY A N 1
ATOM 1264 C CA . GLY A 1 172 ? 15.886 -9.242 0.923 1.00 85.56 172 GLY A CA 1
ATOM 1265 C C . GLY A 1 172 ? 16.000 -8.432 -0.368 1.00 85.56 172 GLY A C 1
ATOM 1266 O O . GLY A 1 172 ? 15.930 -9.018 -1.445 1.00 85.56 172 GLY A O 1
ATOM 1267 N N . GLU A 1 173 ? 16.199 -7.113 -0.279 1.00 87.00 173 GLU A N 1
ATOM 1268 C CA . GLU A 1 173 ? 16.226 -6.206 -1.436 1.00 87.00 173 GLU A CA 1
ATOM 1269 C C . GLU A 1 173 ? 17.205 -6.637 -2.539 1.00 87.00 173 GLU A C 1
ATOM 1271 O O . GLU A 1 173 ? 16.754 -6.811 -3.672 1.00 87.00 173 GLU A O 1
ATOM 1276 N N . PRO A 1 174 ? 18.497 -6.920 -2.262 1.00 89.06 174 PRO A N 1
ATOM 1277 C CA . PRO A 1 174 ? 19.430 -7.308 -3.323 1.00 89.06 174 PRO A CA 1
ATOM 1278 C C . PRO A 1 174 ? 19.067 -8.636 -3.999 1.00 89.06 174 PRO A C 1
ATOM 1280 O O . PRO A 1 174 ? 19.405 -8.873 -5.160 1.00 89.06 174 PRO A O 1
ATOM 1283 N N . LEU A 1 175 ? 18.400 -9.544 -3.280 1.00 89.69 175 LEU A N 1
ATOM 1284 C CA . LEU A 1 175 ? 17.920 -10.797 -3.857 1.00 89.69 175 LEU A CA 1
ATOM 1285 C C . LEU A 1 175 ? 16.697 -10.558 -4.746 1.00 89.69 175 LEU A C 1
ATOM 1287 O O . LEU A 1 175 ? 16.670 -11.068 -5.862 1.00 89.69 175 LEU A O 1
ATOM 1291 N N . HIS A 1 176 ? 15.724 -9.773 -4.278 1.00 90.19 176 HIS A N 1
ATOM 1292 C CA . HIS A 1 176 ? 14.546 -9.423 -5.069 1.00 90.19 176 HIS A CA 1
ATOM 1293 C C . HIS A 1 176 ? 14.939 -8.674 -6.346 1.00 90.19 176 HIS A C 1
ATOM 1295 O O . HIS A 1 176 ? 14.501 -9.068 -7.418 1.00 90.19 176 HIS A O 1
ATOM 1301 N N . ALA A 1 177 ? 15.833 -7.684 -6.260 1.00 88.44 177 ALA A N 1
ATOM 1302 C CA . ALA A 1 177 ? 16.301 -6.927 -7.420 1.00 88.44 177 ALA A CA 1
ATOM 1303 C C . ALA A 1 177 ? 16.914 -7.835 -8.501 1.00 88.44 177 ALA A C 1
ATOM 1305 O O . ALA A 1 177 ? 16.542 -7.745 -9.669 1.00 88.44 177 ALA A O 1
ATOM 1306 N N . ARG A 1 178 ? 17.797 -8.769 -8.112 1.00 92.31 178 ARG A N 1
ATOM 1307 C CA . ARG A 1 178 ? 18.393 -9.742 -9.047 1.00 92.31 178 ARG A CA 1
ATOM 1308 C C . ARG A 1 178 ? 17.357 -10.696 -9.635 1.00 92.31 178 ARG A C 1
ATOM 1310 O O . ARG A 1 178 ? 17.384 -10.949 -10.833 1.00 92.31 178 ARG A O 1
ATOM 1317 N N . ALA A 1 179 ? 16.450 -11.215 -8.807 1.00 92.00 179 ALA A N 1
ATOM 1318 C CA . ALA A 1 179 ? 15.401 -12.120 -9.265 1.00 92.00 179 ALA A CA 1
ATOM 1319 C C . ALA A 1 179 ? 14.451 -11.428 -10.254 1.00 92.00 179 ALA A C 1
ATOM 1321 O O . ALA A 1 179 ? 14.117 -12.001 -11.283 1.00 92.00 179 ALA A O 1
ATOM 1322 N N . PHE A 1 180 ? 14.052 -10.186 -9.974 1.00 90.12 180 PHE A N 1
ATOM 1323 C CA . PHE A 1 180 ? 13.132 -9.433 -10.824 1.00 90.12 180 PHE A CA 1
ATOM 1324 C C . PHE A 1 180 ? 13.810 -9.028 -12.134 1.00 90.12 180 PHE A C 1
ATOM 1326 O O . PHE A 1 180 ? 13.213 -9.182 -13.192 1.00 90.12 180 PHE A O 1
ATOM 1333 N N . ALA A 1 181 ? 15.085 -8.624 -12.096 1.00 90.00 181 ALA A N 1
ATOM 1334 C CA . ALA A 1 181 ? 15.869 -8.384 -13.307 1.00 90.00 181 ALA A CA 1
ATOM 1335 C C . ALA A 1 181 ? 15.994 -9.644 -14.184 1.00 90.00 181 ALA A C 1
ATOM 1337 O O . ALA A 1 181 ? 15.852 -9.556 -15.401 1.00 90.00 181 ALA A O 1
ATOM 1338 N N . ALA A 1 182 ? 16.208 -10.817 -13.578 1.00 92.38 182 ALA A N 1
ATOM 1339 C CA . ALA A 1 182 ? 16.252 -12.083 -14.308 1.00 92.38 182 ALA A CA 1
ATOM 1340 C C . ALA A 1 182 ? 14.892 -12.451 -14.927 1.00 92.38 182 ALA A C 1
ATOM 1342 O O . ALA A 1 182 ? 14.852 -12.934 -16.055 1.00 92.38 182 ALA A O 1
ATOM 1343 N N . LEU A 1 183 ? 13.785 -12.196 -14.218 1.00 91.06 183 LEU A N 1
ATOM 1344 C CA . LEU A 1 183 ? 12.432 -12.402 -14.746 1.00 91.06 183 LEU A CA 1
ATOM 1345 C C . LEU A 1 183 ? 12.144 -11.484 -15.938 1.00 91.06 183 LEU A C 1
ATOM 1347 O O . LEU A 1 183 ? 11.681 -11.981 -16.957 1.00 91.06 183 LEU A O 1
ATOM 1351 N N . ARG A 1 184 ? 12.480 -10.189 -15.846 1.00 88.88 184 ARG A N 1
ATOM 1352 C CA . ARG A 1 184 ? 12.364 -9.246 -16.975 1.00 88.88 184 ARG A CA 1
ATOM 1353 C C . ARG A 1 184 ? 13.148 -9.744 -18.186 1.00 88.88 184 ARG A C 1
ATOM 1355 O O . ARG A 1 184 ? 12.582 -9.944 -19.247 1.00 88.88 184 ARG A O 1
ATOM 1362 N N . ALA A 1 185 ? 14.429 -10.063 -17.998 1.00 90.38 185 ALA A N 1
ATOM 1363 C CA . ALA A 1 185 ? 15.278 -10.553 -19.084 1.00 90.38 185 ALA A CA 1
ATOM 1364 C C . ALA A 1 185 ? 14.758 -11.849 -19.737 1.00 90.38 185 ALA A C 1
ATOM 1366 O O . ALA A 1 185 ? 15.043 -12.100 -20.904 1.00 90.38 185 ALA A O 1
ATOM 1367 N N . HIS A 1 186 ? 14.029 -12.685 -18.992 1.00 90.81 186 HIS A N 1
ATOM 1368 C CA . HIS A 1 186 ? 13.445 -13.917 -19.515 1.00 90.81 186 HIS A CA 1
ATOM 1369 C C . HIS A 1 186 ? 12.138 -13.694 -20.286 1.00 90.81 186 HIS A C 1
ATOM 1371 O O . HIS A 1 186 ? 11.870 -14.425 -21.237 1.00 90.81 186 HIS A O 1
ATOM 1377 N N . LEU A 1 187 ? 11.319 -12.732 -19.857 1.00 87.62 187 LEU A N 1
ATOM 1378 C CA . LEU A 1 187 ? 9.993 -12.481 -20.426 1.00 87.62 187 LEU A CA 1
ATOM 1379 C C . LEU A 1 187 ? 10.024 -11.550 -21.649 1.00 87.62 187 LEU A C 1
ATOM 1381 O O . LEU A 1 187 ? 9.095 -11.616 -22.453 1.00 87.62 187 LEU A O 1
ATOM 1385 N N . GLY A 1 188 ? 11.103 -10.779 -21.827 1.00 71.94 188 GLY A N 1
ATOM 1386 C CA . GLY A 1 188 ? 11.269 -9.808 -22.917 1.00 71.94 188 GLY A CA 1
ATOM 1387 C C . GLY A 1 188 ? 10.853 -8.405 -22.507 1.00 71.94 188 GLY A C 1
ATOM 1388 O O . GLY A 1 188 ? 10.580 -7.621 -23.438 1.00 71.94 188 GLY A O 1
#

Radius of gyration: 17.18 Å; Cα contacts (8 Å, |Δi|>4): 259; chains: 1; bounding box: 40×36×48 Å

Foldseek 3Di:
DAQFDVVVVVPPPDDPDDPPQADDDDLCVQVVVQVVVCVVPVDASVVVCVVPQQVLLVNDDDKDFDAGNNRHGSRSAGIDDDLVSLVSSLVVLLVDDDVSVVVQVADDQVRHCRHCPPPDPQWHHDPQWIFHVVPTWTWHDFFQGFIFIHDSVLRDTDGDDHRHPGRDPVVCVVVVVVVVVVVSVVSD

Nearest PDB structures (foldseek):
  2zm8-assembly1_A  TM=9.161E-01  e=4.644E-09  Flavobacterium sp.
  2zm0-assembly1_A  TM=8.774E-01  e=9.210E-09  Flavobacterium sp.
  1wyb-assembly1_A  TM=8.792E-01  e=1.338E-08  Flavobacterium sp.
  1wyc-assembly1_A  TM=8.773E-01  e=1.424E-08  Flavobacterium sp.
  2e8i-assembly1_A  TM=8.781E-01  e=3.006E-08  Paenarthrobacter ureafaciens

pLDDT: mean 92.7, std 5.68, range [62.25, 98.44]

Secondary structure (DSSP, 8-state):
-TT-HHHHHHT----SS-TTSS----THHHHHHHHHHHHHHSS-HHHHHIIIIITTTT--S--EEPBPTTS-B-TTT-EE--HHHHHHHHHHHHT--HHHHHHHH-S-HHHHHHHSTTTSTTEEEETTEEEEETTEEEEEEEGGGEEEEEEGGGTEEEEE----SSS-STTTHHHHHHHHHHHHHHH-